Protein AF-A0A2E7UNG9-F1 (afdb_monomer_lite)

Sequence (334 aa):
MTRLAAAWSLPKSIERAWPEELRPEDPFSGDEGLADPATYAQYLQWVRPARLSEAVFRAQDAAFLEAYFDVLAGRRPWGATDGPAKALVIDHPLRHDRRPARPAMAPVSDDIICDLTEDWVPSIGLLAPPRVLGPWAILALPPRLRMWCAAVMSFSPVFPPSIRPMSRPGRTKPKVDGFIKSALIAVLRAPMMVWVPTADGGLEPVLPMAERSRPPGLVTGVPNAPAVLGRAVQHPDGWWLACALPLPIVPEPAILQRRLELEYQRLRRHDRRMTWEDILRDRSELLCRTACEWLWVHTPDAVMPLWASWDADWSVSQRRVRPRRKGPARTPAS

Radius of gyration: 21.47 Å; chains: 1; bounding box: 84×39×52 Å

Foldseek 3Di:
DPDPPVVPDAPPCQVPQDPPDQALAPLCQQVSQAPDDFAVVLLVVPDPPDPDDRVRLVVLSVQLVVQLVCCSVVNDPLCSNVVSLVSSVLQDDFFADPDAQQAAADADALQVLLVLLCVVVPPQLVSQCSLQQRPCSVDDAFPVVSSLSSSLQQQALRGPVRNHSLVCQQVDPPHDDPRNNSNSVSQLQFFKFKWAQDPQQATDGLEDHDPSSGFPGHEPPADPERIWTFGWGHYPVGIYTYSIDHDNHRFDSVQLVSQLSSVSSSCVSNPSVDHSRNCRSHSVSSSSHSRSVSCCVVPVPPRRVRSVVVSVVVVVVVVPPPPDPPDPPPDPDD

pLDDT: mean 82.47, std 18.59, range [26.23, 98.56]

Secondary structure (DSSP, 8-state):
--SSSTT-SPPTTGGGSS-S---TT-TTTTGGGS-PSPPHHHHHHHSSS--S-HHHHHHHHHHHHHHHHHHHTTSS-GGGGHHHHHHHT--PPPPPP-SPPPPPSS---HHHHHHHHHTTSTTHHHHHHHHHHGGGGGS---HHHHHHHHHHHTTS--BTTTB-GGG-TTSSSSPPPHHHHHHHHHHHHSPEEEEEE-TTS-EEESS---GGGS-SS-EET--SSSEEEEEEEEETTEEEEEEEEEESSPPPHHHHHHHHHHHHHHHHTT-TT--HHHHHHHSHHHHHHHHHHHHHHH-HHHHHHHHHHHHHHHHHHHT-------PPP-PPP-

Structure (mmCIF, N/CA/C/O backbone):
data_AF-A0A2E7UNG9-F1
#
_entry.id   AF-A0A2E7UNG9-F1
#
loop_
_atom_site.group_PDB
_atom_site.id
_atom_site.type_symbol
_atom_site.label_atom_id
_atom_site.label_alt_id
_atom_site.label_comp_id
_atom_site.label_asym_id
_atom_site.label_entity_id
_atom_site.label_seq_id
_atom_site.pdbx_PDB_ins_code
_atom_site.Cartn_x
_atom_site.Cartn_y
_atom_site.Cartn_z
_atom_site.occupancy
_atom_site.B_iso_or_equiv
_atom_site.auth_seq_id
_atom_site.auth_comp_id
_atom_site.auth_asym_id
_atom_site.auth_atom_id
_atom_site.pdbx_PDB_model_num
ATOM 1 N N . MET A 1 1 ? 15.331 18.581 25.767 1.00 34.34 1 MET A N 1
ATOM 2 C CA . MET A 1 1 ? 15.376 17.702 24.572 1.00 34.34 1 MET A CA 1
ATOM 3 C C . MET A 1 1 ? 15.814 16.280 24.971 1.00 34.34 1 MET A C 1
ATOM 5 O O . MET A 1 1 ? 16.796 15.767 24.463 1.00 34.34 1 MET A O 1
ATOM 9 N N . THR A 1 2 ? 15.108 15.630 25.909 1.00 29.25 2 THR A N 1
ATOM 10 C CA . THR A 1 2 ? 15.670 14.465 26.643 1.00 29.25 2 THR A CA 1
ATOM 11 C C . THR A 1 2 ? 14.635 13.444 27.154 1.00 29.25 2 THR A C 1
ATOM 13 O O . THR A 1 2 ? 14.944 12.664 28.043 1.00 29.25 2 THR A O 1
ATOM 16 N N . ARG A 1 3 ? 13.411 13.378 26.601 1.00 27.20 3 ARG A N 1
ATOM 17 C CA . ARG A 1 3 ? 12.401 12.375 27.036 1.00 27.20 3 ARG A CA 1
ATOM 18 C C . ARG A 1 3 ? 11.922 11.375 25.975 1.00 27.20 3 ARG A C 1
ATOM 20 O O . ARG A 1 3 ? 11.242 10.426 26.329 1.00 27.20 3 ARG A O 1
ATOM 27 N N . LEU A 1 4 ? 12.323 11.522 24.710 1.00 28.67 4 LEU A N 1
ATOM 28 C CA . LEU A 1 4 ? 11.963 10.581 23.633 1.00 28.67 4 LEU A CA 1
ATOM 29 C C . LEU A 1 4 ? 13.071 9.576 23.280 1.00 28.67 4 LEU A C 1
ATOM 31 O O . LEU A 1 4 ? 12.796 8.603 22.601 1.00 28.67 4 LEU A O 1
ATOM 35 N N . ALA A 1 5 ? 14.308 9.776 23.742 1.00 26.39 5 ALA A N 1
ATOM 36 C CA . ALA A 1 5 ? 15.425 8.879 23.425 1.00 26.39 5 ALA A CA 1
ATOM 37 C C . ALA A 1 5 ? 15.538 7.668 24.377 1.00 26.39 5 ALA A C 1
ATOM 39 O O . ALA A 1 5 ? 16.106 6.652 23.998 1.00 26.39 5 ALA A O 1
ATOM 40 N N . ALA A 1 6 ? 14.987 7.759 25.595 1.00 26.23 6 ALA A N 1
ATOM 41 C CA . ALA A 1 6 ? 15.139 6.735 26.635 1.00 26.23 6 ALA A CA 1
ATOM 42 C C . ALA A 1 6 ? 14.094 5.600 26.572 1.00 26.23 6 ALA A C 1
ATOM 44 O O . ALA A 1 6 ? 14.296 4.559 27.181 1.00 26.23 6 ALA A O 1
ATOM 45 N N . ALA A 1 7 ? 13.005 5.766 25.814 1.00 30.55 7 ALA A N 1
ATOM 46 C CA . ALA A 1 7 ? 11.968 4.738 25.646 1.00 30.55 7 ALA A CA 1
ATOM 47 C C . ALA A 1 7 ? 12.207 3.820 24.424 1.00 30.55 7 ALA A C 1
ATOM 49 O O . ALA A 1 7 ? 11.301 3.112 24.002 1.00 30.55 7 ALA A O 1
ATOM 50 N N . TRP A 1 8 ? 13.369 3.935 23.767 1.00 38.84 8 TRP A N 1
ATOM 51 C CA . TRP A 1 8 ? 13.621 3.408 22.415 1.00 38.84 8 TRP A CA 1
ATOM 52 C C . TRP A 1 8 ? 14.741 2.356 22.382 1.00 38.84 8 TRP A C 1
ATOM 54 O O . TRP A 1 8 ? 15.305 2.081 21.320 1.00 38.84 8 TRP A O 1
ATOM 64 N N . SER A 1 9 ? 15.072 1.749 23.527 1.00 32.59 9 SER A N 1
ATOM 65 C CA . SER A 1 9 ? 15.673 0.418 23.497 1.00 32.59 9 SER A CA 1
ATOM 66 C C . SER A 1 9 ? 14.640 -0.531 22.888 1.00 32.59 9 SER A C 1
ATOM 68 O O . SER A 1 9 ? 13.491 -0.573 23.326 1.00 32.59 9 SER A O 1
ATOM 70 N N . LEU A 1 10 ? 15.030 -1.243 21.829 1.00 33.84 10 LEU A N 1
ATOM 71 C CA . LEU A 1 10 ? 14.219 -2.308 21.238 1.00 33.84 10 LEU A CA 1
ATOM 72 C C . LEU A 1 10 ? 13.783 -3.247 22.384 1.00 33.84 10 LEU A C 1
ATOM 74 O O . LEU A 1 10 ? 14.660 -3.712 23.121 1.00 33.84 10 LEU A O 1
ATOM 78 N N . PRO A 1 11 ? 12.476 -3.481 22.618 1.00 32.88 11 PRO A N 1
ATOM 79 C CA . PRO A 1 11 ? 12.041 -4.407 23.656 1.00 32.88 11 PRO A CA 1
ATOM 80 C C . PRO A 1 11 ? 12.702 -5.770 23.441 1.00 32.88 11 PRO A C 1
ATOM 82 O O . PRO A 1 11 ? 12.789 -6.234 22.307 1.00 32.88 11 PRO A O 1
ATOM 85 N N . LYS A 1 12 ? 13.125 -6.448 24.515 1.00 36.00 12 LYS A N 1
ATOM 86 C CA . LYS A 1 12 ? 13.721 -7.800 24.438 1.00 36.00 12 LYS A CA 1
ATOM 87 C C . LYS A 1 12 ? 12.809 -8.840 23.761 1.00 36.00 12 LYS A C 1
ATOM 89 O O . LYS A 1 12 ? 13.267 -9.921 23.433 1.00 36.00 12 LYS A O 1
ATOM 94 N N . SER A 1 13 ? 11.533 -8.518 23.556 1.00 33.81 13 SER A N 1
ATOM 95 C CA . SER A 1 13 ? 10.533 -9.345 22.881 1.00 33.81 13 SER A CA 1
ATOM 96 C C . SER A 1 13 ? 10.305 -8.984 21.405 1.00 33.81 13 SER A C 1
ATOM 98 O O . SER A 1 13 ? 9.313 -9.438 20.843 1.00 33.81 13 SER A O 1
ATOM 100 N N . ILE A 1 14 ? 11.155 -8.162 20.770 1.00 35.78 14 ILE A N 1
ATOM 101 C CA . ILE A 1 14 ? 10.968 -7.747 19.363 1.00 35.78 14 ILE A CA 1
ATOM 102 C C . ILE A 1 14 ? 11.013 -8.915 18.370 1.00 35.78 14 ILE A C 1
ATOM 104 O O . ILE A 1 14 ? 10.351 -8.844 17.340 1.00 35.78 14 ILE A O 1
ATOM 108 N N . GLU A 1 15 ? 11.692 -10.008 18.723 1.00 31.75 15 GLU A N 1
ATOM 109 C CA . GLU A 1 15 ? 11.671 -11.271 17.968 1.00 31.75 15 GLU A CA 1
ATOM 110 C C . GLU A 1 15 ? 10.254 -11.864 17.841 1.00 31.75 15 GLU A C 1
ATOM 112 O O . GLU A 1 15 ? 10.020 -12.677 16.962 1.00 31.75 15 GLU A O 1
ATOM 117 N N . ARG A 1 16 ? 9.289 -11.424 18.666 1.00 32.69 16 ARG A N 1
ATOM 118 C CA . ARG A 1 16 ? 7.907 -11.939 18.691 1.00 32.69 16 ARG A CA 1
ATOM 119 C C . ARG A 1 16 ? 6.873 -11.046 18.001 1.00 32.69 16 ARG A C 1
ATOM 121 O O . ARG A 1 16 ? 5.693 -11.374 18.024 1.00 32.69 16 ARG A O 1
ATOM 128 N N . ALA A 1 17 ? 7.267 -9.884 17.474 1.00 35.06 17 ALA A N 1
ATOM 129 C CA . ALA A 1 17 ? 6.328 -8.953 16.834 1.00 35.06 17 ALA A CA 1
ATOM 130 C C . ALA A 1 17 ? 6.153 -9.208 15.330 1.00 35.06 17 ALA A C 1
ATOM 132 O O . ALA A 1 17 ? 5.236 -8.667 14.717 1.00 35.06 17 ALA A O 1
ATOM 133 N N . TRP A 1 18 ? 7.041 -10.009 14.745 1.00 39.25 18 TRP A N 1
ATOM 134 C CA . TRP A 1 18 ? 6.940 -10.454 13.368 1.00 39.25 18 TRP A CA 1
ATOM 135 C C . TRP A 1 18 ? 6.347 -11.866 13.354 1.00 39.25 18 TRP A C 1
ATOM 137 O O . TRP A 1 18 ? 6.819 -12.697 14.132 1.00 39.25 18 TRP A O 1
ATOM 147 N N . PRO A 1 19 ? 5.329 -12.163 12.529 1.00 43.19 19 PRO A N 1
ATOM 148 C CA . PRO A 1 19 ? 4.867 -13.536 12.387 1.00 43.19 19 PRO A CA 1
ATOM 149 C C . PRO A 1 19 ? 6.031 -14.417 11.909 1.00 43.19 19 PRO A C 1
ATOM 151 O O . PRO A 1 19 ? 6.663 -14.123 10.894 1.00 43.19 19 PRO A O 1
ATOM 154 N N . GLU A 1 20 ? 6.328 -15.479 12.665 1.00 44.78 20 GLU A N 1
ATOM 155 C CA . GLU A 1 20 ? 7.383 -16.452 12.333 1.00 44.78 20 GLU A CA 1
ATOM 156 C C . GLU A 1 20 ? 7.068 -17.198 11.022 1.00 44.78 20 GLU A C 1
ATOM 158 O O . GLU A 1 20 ? 7.976 -17.625 10.311 1.00 44.78 20 GLU A O 1
ATOM 163 N N . GLU A 1 21 ? 5.782 -17.286 10.663 1.00 49.16 21 GLU A N 1
ATOM 164 C CA . GLU A 1 21 ? 5.270 -17.876 9.428 1.00 49.16 21 GLU A CA 1
ATOM 165 C C . GLU A 1 21 ? 4.225 -16.933 8.804 1.00 49.16 21 GLU A C 1
ATOM 167 O O . GLU A 1 21 ? 3.230 -16.590 9.442 1.00 49.16 21 GLU A O 1
ATOM 172 N N . LEU A 1 22 ? 4.437 -16.515 7.552 1.00 55.69 22 LEU A N 1
ATOM 173 C CA . LEU A 1 22 ? 3.428 -15.830 6.737 1.00 55.69 22 LEU A CA 1
ATOM 174 C C . LEU A 1 22 ? 3.000 -16.761 5.614 1.00 55.69 22 LEU A C 1
ATOM 176 O O . LEU A 1 22 ? 3.807 -17.104 4.746 1.00 55.69 22 LEU A O 1
ATOM 180 N N . ARG A 1 23 ? 1.724 -17.148 5.610 1.00 57.94 23 ARG A N 1
ATOM 181 C CA . ARG A 1 23 ? 1.181 -17.965 4.526 1.00 57.94 23 ARG A CA 1
ATOM 182 C C . ARG A 1 23 ? 0.776 -17.058 3.362 1.00 57.94 23 ARG A C 1
ATOM 184 O O . ARG A 1 23 ? 0.095 -16.059 3.591 1.00 57.94 23 ARG A O 1
ATOM 191 N N . PRO A 1 24 ? 1.138 -17.399 2.114 1.00 60.94 24 PRO A N 1
ATOM 192 C CA . PRO A 1 24 ? 0.695 -16.677 0.917 1.00 60.94 24 PRO A CA 1
ATOM 193 C C . PRO A 1 24 ? -0.826 -16.485 0.828 1.00 60.94 24 PRO A C 1
ATOM 195 O O . PRO A 1 24 ? -1.288 -15.508 0.252 1.00 60.94 24 PRO A O 1
ATOM 198 N N . GLU A 1 25 ? -1.588 -17.391 1.439 1.00 63.88 25 GLU A N 1
ATOM 199 C CA . GLU A 1 25 ? -3.054 -17.397 1.464 1.00 63.88 25 GLU A CA 1
ATOM 200 C C . GLU A 1 25 ? -3.655 -16.728 2.710 1.00 63.88 25 GLU A C 1
ATOM 202 O O . GLU A 1 25 ? -4.873 -16.634 2.813 1.00 63.88 25 GLU A O 1
ATOM 207 N N . ASP A 1 26 ? -2.838 -16.287 3.675 1.00 71.25 26 ASP A N 1
ATOM 208 C CA . ASP A 1 26 ? -3.343 -15.689 4.913 1.00 71.25 26 ASP A CA 1
ATOM 209 C C . ASP A 1 26 ? -4.047 -14.350 4.623 1.00 71.25 26 ASP A C 1
ATOM 211 O O . ASP A 1 26 ? -3.369 -13.383 4.252 1.00 71.25 26 ASP A O 1
ATOM 215 N N . PRO A 1 27 ? -5.377 -14.248 4.817 1.00 62.22 27 PRO A N 1
ATOM 216 C CA . PRO A 1 27 ? -6.130 -13.034 4.509 1.00 62.22 27 PRO A CA 1
ATOM 217 C C . PRO A 1 27 ? -5.803 -11.868 5.452 1.00 62.22 27 PRO A C 1
ATOM 219 O O . PRO A 1 27 ? -6.164 -10.726 5.166 1.00 62.22 27 PRO A O 1
ATOM 222 N N . PHE A 1 28 ? -5.137 -12.136 6.579 1.00 69.69 28 PHE A N 1
ATOM 223 C CA . PHE A 1 28 ? -4.769 -11.133 7.579 1.00 69.69 28 PHE A CA 1
ATOM 224 C C . PHE A 1 28 ? -3.353 -10.598 7.388 1.00 69.69 28 PHE A C 1
ATOM 226 O O . PHE A 1 28 ? -2.951 -9.655 8.077 1.00 69.69 28 PHE A O 1
ATOM 233 N N . SER A 1 29 ? -2.602 -11.184 6.454 1.00 66.12 29 SER A N 1
ATOM 234 C CA . SER A 1 29 ? -1.208 -10.837 6.254 1.00 66.12 29 SER A CA 1
ATOM 235 C C . SER A 1 29 ? -1.068 -9.367 5.865 1.00 66.12 29 SER A C 1
ATOM 237 O O . SER A 1 29 ? -1.587 -8.907 4.845 1.00 66.12 29 SER A O 1
ATOM 239 N N . GLY A 1 30 ? -0.365 -8.609 6.706 1.00 65.62 30 GLY A N 1
ATOM 240 C CA . GLY A 1 30 ? -0.292 -7.157 6.593 1.00 65.62 30 GLY A CA 1
ATOM 241 C C . GLY A 1 30 ? -0.844 -6.414 7.805 1.00 65.62 30 GLY A C 1
ATOM 242 O O . GLY A 1 30 ? -0.344 -5.335 8.129 1.00 65.62 30 GLY A O 1
ATOM 243 N N . ASP A 1 31 ? -1.847 -6.965 8.485 1.00 70.12 31 ASP A N 1
ATOM 244 C CA . ASP A 1 31 ? -2.652 -6.229 9.465 1.00 70.12 31 ASP A CA 1
ATOM 245 C C . ASP A 1 31 ? -2.150 -6.332 10.913 1.00 70.12 31 ASP A C 1
ATOM 247 O O . ASP A 1 31 ? -2.691 -5.671 11.805 1.00 70.12 31 ASP A O 1
ATOM 251 N N . GLU A 1 32 ? -1.050 -7.053 11.133 1.00 62.94 32 GLU A N 1
ATOM 252 C CA . GLU A 1 32 ? -0.489 -7.405 12.446 1.00 62.94 32 GLU A CA 1
ATOM 253 C C . GLU A 1 32 ? 0.262 -6.244 13.131 1.00 62.94 32 GLU A C 1
ATOM 255 O O . GLU A 1 32 ? 0.605 -6.316 14.308 1.00 62.94 32 GLU A O 1
ATOM 260 N N . GLY A 1 33 ? 0.543 -5.159 12.398 1.00 56.94 33 GLY A N 1
ATOM 261 C CA . GLY A 1 33 ? 1.498 -4.113 12.797 1.00 56.94 33 GLY A CA 1
ATOM 262 C C . GLY A 1 33 ? 0.989 -3.019 13.747 1.00 56.94 33 GLY A C 1
ATOM 263 O O . GLY A 1 33 ? 1.726 -2.061 14.007 1.00 56.94 33 GLY A O 1
ATOM 264 N N . LEU A 1 34 ? -0.251 -3.100 14.242 1.00 60.84 34 LEU A N 1
ATOM 265 C CA . LEU A 1 34 ? -0.845 -2.070 15.105 1.00 60.84 34 LEU A CA 1
ATOM 266 C C . LEU A 1 34 ? -1.298 -2.633 16.443 1.00 60.84 34 LEU A C 1
ATOM 268 O O . LEU A 1 34 ? -1.859 -3.722 16.520 1.00 60.84 34 LEU A O 1
ATOM 272 N N . ALA A 1 35 ? -1.101 -1.836 17.493 1.00 57.50 35 ALA A N 1
ATOM 273 C CA . ALA A 1 35 ? -1.675 -2.099 18.802 1.00 57.50 35 ALA A CA 1
ATOM 274 C C . ALA A 1 35 ? -3.197 -1.900 18.740 1.00 57.50 35 ALA A C 1
ATOM 276 O O . ALA A 1 35 ? -3.697 -0.802 18.969 1.00 57.50 35 ALA A O 1
ATOM 277 N N . ASP A 1 36 ? -3.922 -2.957 18.392 1.00 67.38 36 ASP A N 1
ATOM 278 C CA . ASP A 1 36 ? -5.364 -3.057 18.591 1.00 67.38 36 ASP A CA 1
ATOM 279 C C . ASP A 1 36 ? -5.664 -3.662 19.980 1.00 67.38 36 ASP A C 1
ATOM 281 O O . ASP A 1 36 ? -4.888 -4.492 20.465 1.00 67.38 36 ASP A O 1
ATOM 285 N N . PRO A 1 37 ? -6.780 -3.284 20.637 1.00 76.06 37 PRO A N 1
ATOM 286 C CA . PRO A 1 37 ? -7.803 -2.320 20.208 1.00 76.06 37 PRO A CA 1
ATOM 287 C C . PRO A 1 37 ? -7.443 -0.844 20.481 1.00 76.06 37 PRO A C 1
ATOM 289 O O . PRO A 1 37 ? -6.569 -0.533 21.290 1.00 76.06 37 PRO A O 1
ATOM 292 N N . ALA A 1 38 ? -8.164 0.082 19.838 1.00 81.81 38 ALA A N 1
ATOM 293 C CA . ALA A 1 38 ? -8.071 1.514 20.129 1.00 81.81 38 ALA A CA 1
ATOM 294 C C . ALA A 1 38 ? -8.636 1.853 21.522 1.00 81.81 38 ALA A C 1
ATOM 296 O O . ALA A 1 38 ? -9.531 1.191 22.048 1.00 81.81 38 ALA A O 1
ATOM 297 N N . THR A 1 39 ? -8.131 2.921 22.139 1.00 88.81 39 THR A N 1
ATOM 298 C CA . THR A 1 39 ? -8.511 3.308 23.507 1.00 88.81 39 THR A CA 1
ATOM 299 C C . THR A 1 39 ? -9.608 4.371 23.528 1.00 88.81 39 THR A C 1
ATOM 301 O O . THR A 1 39 ? -9.649 5.281 22.696 1.00 88.81 39 THR A O 1
ATOM 304 N N . TYR A 1 40 ? -10.457 4.343 24.559 1.00 93.75 40 TYR A N 1
ATOM 305 C CA . TYR A 1 40 ? -11.470 5.386 24.760 1.00 93.75 40 TYR A CA 1
ATOM 306 C C . TYR A 1 40 ? -10.843 6.778 24.963 1.00 93.75 40 TYR A C 1
ATOM 308 O O . TYR A 1 40 ? -11.384 7.789 24.517 1.00 93.75 40 TYR A O 1
ATOM 316 N N . ALA A 1 41 ? -9.644 6.842 25.551 1.00 91.25 41 ALA A N 1
ATOM 317 C CA . ALA A 1 41 ? -8.880 8.081 25.668 1.00 91.25 41 ALA A CA 1
ATOM 318 C C . ALA A 1 41 ? -8.542 8.693 24.295 1.00 91.25 41 ALA A C 1
ATOM 320 O O . ALA A 1 41 ? -8.684 9.904 24.127 1.00 91.25 41 ALA A O 1
ATOM 321 N N . GLN A 1 42 ? -8.147 7.883 23.303 1.00 89.56 42 GLN A N 1
ATOM 322 C CA . GLN A 1 42 ? -7.943 8.352 21.925 1.00 89.56 42 GLN A CA 1
ATOM 323 C C . GLN A 1 42 ? -9.261 8.827 21.303 1.00 89.56 42 GLN A C 1
ATOM 325 O O . GLN A 1 42 ? -9.297 9.891 20.688 1.00 89.56 42 GLN A O 1
ATOM 330 N N . TYR A 1 43 ? -10.363 8.103 21.509 1.00 92.75 43 TYR A N 1
ATOM 331 C CA . TYR A 1 43 ? -11.687 8.526 21.040 1.00 92.75 43 TYR A CA 1
ATOM 332 C C . TYR A 1 43 ? -12.076 9.923 21.559 1.00 92.75 43 TYR A C 1
ATOM 334 O O . TYR A 1 43 ? -12.452 10.793 20.769 1.00 92.75 43 TYR A O 1
ATOM 342 N N . LEU A 1 44 ? -11.897 10.184 22.859 1.00 94.38 44 LEU A N 1
ATOM 343 C CA . LEU A 1 44 ? -12.201 11.475 23.494 1.00 94.38 44 LEU A CA 1
ATOM 344 C C . LEU A 1 44 ? -11.312 12.638 23.018 1.00 94.38 44 LEU A C 1
ATOM 346 O O . LEU A 1 44 ? -11.667 13.812 23.185 1.00 94.38 44 LEU A O 1
ATOM 350 N N . GLN A 1 45 ? -10.145 12.354 22.433 1.00 92.06 45 GLN A N 1
ATOM 351 C CA . GLN A 1 45 ? -9.326 13.391 21.800 1.00 92.06 45 GLN A CA 1
ATOM 352 C C . GLN A 1 45 ? -9.991 13.937 20.534 1.00 92.06 45 GLN A C 1
ATOM 354 O O . GLN A 1 45 ? -9.832 15.119 20.236 1.00 92.06 45 GLN A O 1
ATOM 359 N N . TRP A 1 46 ? -10.759 13.105 19.828 1.00 88.81 46 TRP A N 1
ATOM 360 C CA . TRP A 1 46 ? -11.305 13.437 18.515 1.00 88.81 46 TRP A CA 1
ATOM 361 C C . TRP A 1 46 ? -12.806 13.719 18.501 1.00 88.81 46 TRP A C 1
ATOM 363 O O . TRP A 1 46 ? -13.262 14.509 17.677 1.00 88.81 46 TRP A O 1
ATOM 373 N N . VAL A 1 47 ? -13.581 13.090 19.385 1.00 91.38 47 VAL A N 1
ATOM 374 C CA . VAL A 1 47 ? -15.041 13.236 19.421 1.00 91.38 47 VAL A CA 1
ATOM 375 C C . VAL A 1 47 ? -15.436 14.070 20.631 1.00 91.38 47 VAL A C 1
ATOM 377 O O . VAL A 1 47 ? -15.459 13.582 21.761 1.00 91.38 47 VAL A O 1
ATOM 380 N N . ARG A 1 48 ? -15.720 15.356 20.387 1.00 88.44 48 ARG A N 1
ATOM 381 C CA . ARG A 1 48 ? -16.119 16.328 21.413 1.00 88.44 48 ARG A CA 1
ATOM 382 C C . ARG A 1 48 ? -17.378 17.095 20.976 1.00 88.44 48 ARG A C 1
ATOM 384 O O . ARG A 1 48 ? -17.340 17.705 19.908 1.00 88.44 48 ARG A O 1
ATOM 391 N N . PRO A 1 49 ? -18.461 17.099 21.780 1.00 90.62 49 PRO A N 1
ATOM 392 C CA . PRO A 1 49 ? -18.647 16.298 22.997 1.00 90.62 49 PRO A CA 1
ATOM 393 C C . PRO A 1 49 ? -18.648 14.786 22.699 1.00 90.62 49 PRO A C 1
ATOM 395 O O . PRO A 1 49 ? -18.909 14.375 21.566 1.00 90.62 49 PRO A O 1
ATOM 398 N N . ALA A 1 50 ? -18.324 13.966 23.706 1.00 92.38 50 ALA A N 1
ATOM 399 C CA . ALA A 1 50 ? -18.344 12.509 23.575 1.00 92.38 50 ALA A CA 1
ATOM 400 C C . ALA A 1 50 ? -19.753 12.034 23.185 1.00 92.38 50 ALA A C 1
ATOM 402 O O . ALA A 1 50 ? -20.737 12.480 23.772 1.00 92.38 50 ALA A O 1
ATOM 403 N N . ARG A 1 51 ? -19.853 11.144 22.190 1.00 94.19 51 ARG A N 1
ATOM 404 C CA . ARG A 1 51 ? -21.143 10.610 21.705 1.00 94.19 51 ARG A CA 1
ATOM 405 C C . ARG A 1 51 ? -21.479 9.238 22.275 1.00 94.19 51 ARG A C 1
ATOM 407 O O . ARG A 1 51 ? -22.643 8.863 22.313 1.00 94.19 51 ARG A O 1
ATOM 414 N N . LEU A 1 52 ? -20.459 8.492 22.680 1.00 96.31 52 LEU A N 1
ATOM 415 C CA . LEU A 1 52 ? -20.583 7.170 23.274 1.00 96.31 52 LEU A CA 1
ATOM 416 C C . LEU A 1 52 ? -20.047 7.220 24.699 1.00 96.31 52 LEU A C 1
ATOM 418 O O . LEU A 1 52 ? -19.068 7.916 24.961 1.00 96.31 52 LEU A O 1
ATOM 422 N N . SER A 1 53 ? -20.659 6.450 25.597 1.00 97.12 53 SER A N 1
ATOM 423 C CA . SER A 1 53 ? -20.015 6.092 26.859 1.00 97.12 53 SER A CA 1
ATOM 424 C C . SER A 1 53 ? -18.848 5.137 26.593 1.00 97.12 53 SER A C 1
ATOM 426 O O . SER A 1 53 ? -18.779 4.505 25.537 1.00 97.12 53 SER A O 1
ATOM 428 N N . GLU A 1 54 ? -17.946 4.981 27.560 1.00 97.12 54 GLU A N 1
ATOM 429 C CA . GLU A 1 54 ? -16.800 4.079 27.411 1.00 97.12 54 GLU A CA 1
ATOM 430 C C . GLU A 1 54 ? -17.220 2.631 27.116 1.00 97.12 54 GLU A C 1
ATOM 432 O O . GLU A 1 54 ? -16.645 1.984 26.243 1.00 97.12 54 GLU A O 1
ATOM 437 N N . ALA A 1 55 ? -18.256 2.135 27.798 1.00 97.38 55 ALA A N 1
ATOM 438 C CA . ALA A 1 55 ? -18.776 0.788 27.579 1.00 97.38 55 ALA A CA 1
ATOM 439 C C . ALA A 1 55 ? -19.322 0.611 26.151 1.00 97.38 55 ALA A C 1
ATOM 441 O O . ALA A 1 55 ? -19.015 -0.381 25.491 1.00 97.38 55 ALA A O 1
ATOM 442 N N . VAL A 1 56 ? -20.075 1.598 25.649 1.00 97.56 56 VAL A N 1
ATOM 443 C CA . VAL A 1 56 ? -20.622 1.566 24.285 1.00 97.56 56 VAL A CA 1
ATOM 444 C C . VAL A 1 56 ? -19.507 1.685 23.249 1.00 97.56 56 VAL A C 1
ATOM 446 O O . VAL A 1 56 ? -19.526 0.955 22.263 1.00 97.56 56 VAL A O 1
ATOM 449 N N . PHE A 1 57 ? -18.506 2.539 23.478 1.00 96.88 57 PHE A N 1
ATOM 450 C CA . PHE A 1 57 ? -17.327 2.624 22.616 1.00 96.88 57 PHE A CA 1
ATOM 451 C C . PHE A 1 57 ? -16.626 1.268 22.497 1.00 96.88 57 PHE A C 1
ATOM 453 O O . PHE A 1 57 ? -16.414 0.803 21.384 1.00 96.88 57 PHE A O 1
ATOM 460 N N . ARG A 1 58 ? -16.325 0.605 23.623 1.00 96.06 58 ARG A N 1
ATOM 461 C CA . ARG A 1 58 ? -15.644 -0.701 23.62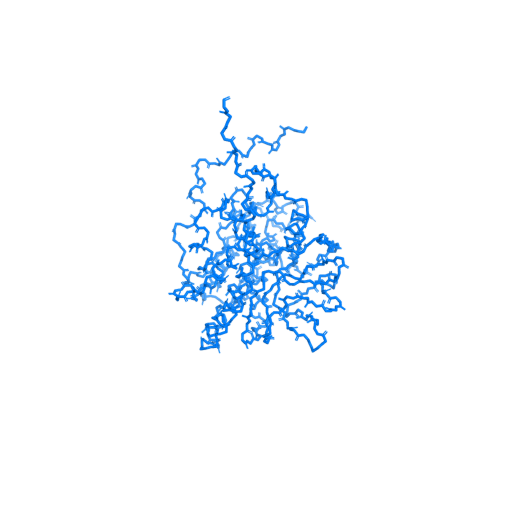0 1.00 96.06 58 ARG A CA 1
ATOM 462 C C . ARG A 1 58 ? -16.448 -1.768 22.875 1.00 96.06 58 ARG A C 1
ATOM 464 O O . ARG A 1 58 ? -15.867 -2.539 22.121 1.00 96.06 58 ARG A O 1
ATOM 471 N N . ALA A 1 59 ? -17.770 -1.791 23.051 1.00 96.69 59 ALA A N 1
ATOM 472 C CA . ALA A 1 59 ? -18.642 -2.725 22.341 1.00 96.69 59 ALA A CA 1
ATOM 473 C C . ALA A 1 59 ? -18.644 -2.480 20.821 1.00 96.69 59 ALA A C 1
ATOM 475 O O . ALA A 1 59 ? -18.537 -3.428 20.048 1.00 96.69 59 ALA A O 1
ATOM 476 N N . GLN A 1 60 ? -18.721 -1.218 20.387 1.00 96.94 60 GLN A N 1
ATOM 477 C CA . GLN A 1 60 ? -18.669 -0.869 18.962 1.00 96.94 60 GLN A CA 1
ATOM 478 C C . GLN A 1 60 ? -17.289 -1.128 18.349 1.00 96.94 60 GLN A C 1
ATOM 480 O O . GLN A 1 60 ? -17.199 -1.574 17.211 1.00 96.94 60 GLN A O 1
ATOM 485 N N . ASP A 1 61 ? -16.216 -0.887 19.102 1.00 95.50 61 ASP A N 1
ATOM 486 C CA . ASP A 1 61 ? -14.843 -1.154 18.667 1.00 95.50 61 ASP A CA 1
ATOM 487 C C . ASP A 1 61 ? -14.589 -2.654 18.463 1.00 95.50 61 ASP A C 1
ATOM 489 O O . ASP A 1 61 ? -14.043 -3.057 17.436 1.00 95.50 61 ASP A O 1
ATOM 493 N N . ALA A 1 62 ? -15.072 -3.489 19.389 1.00 94.50 62 ALA A N 1
ATOM 494 C CA . ALA A 1 62 ? -15.031 -4.942 19.253 1.00 94.50 62 ALA A CA 1
ATOM 495 C C . ALA A 1 62 ? -15.867 -5.429 18.057 1.00 94.50 62 ALA A C 1
ATOM 497 O O . ALA A 1 62 ? -15.375 -6.216 17.252 1.00 94.50 62 ALA A O 1
ATOM 498 N N . ALA A 1 63 ? -17.091 -4.911 17.893 1.00 96.12 63 ALA A N 1
ATOM 499 C CA . ALA A 1 63 ? -17.954 -5.255 16.763 1.00 96.12 63 ALA A CA 1
ATOM 500 C C . ALA A 1 63 ? -17.339 -4.852 15.411 1.00 96.12 63 ALA A C 1
ATOM 502 O O . ALA A 1 63 ? -17.465 -5.587 14.432 1.00 96.12 63 ALA A O 1
ATOM 503 N N . PHE A 1 64 ? -16.649 -3.706 15.351 1.00 95.75 64 PHE A N 1
ATOM 504 C CA . PHE A 1 64 ? -15.902 -3.290 14.166 1.00 95.75 64 PHE A CA 1
ATOM 505 C C . PHE A 1 64 ? -14.774 -4.274 13.846 1.00 95.75 64 PHE A C 1
ATOM 507 O O . PHE A 1 64 ? -14.659 -4.703 12.702 1.00 95.75 64 PHE A O 1
ATOM 514 N N . LEU A 1 65 ? -13.952 -4.639 14.837 1.00 92.69 65 LEU A N 1
ATOM 515 C CA . LEU A 1 65 ? -12.834 -5.567 14.644 1.00 92.69 65 LEU A CA 1
ATOM 516 C C . LEU A 1 65 ? -13.301 -6.958 14.204 1.00 92.69 65 LEU A C 1
ATOM 518 O O . LEU A 1 65 ? -12.729 -7.532 13.281 1.00 92.69 65 LEU A O 1
ATOM 522 N N . GLU A 1 66 ? -14.357 -7.482 14.823 1.00 92.44 66 GLU A N 1
ATOM 523 C CA . GLU A 1 66 ? -14.959 -8.757 14.429 1.00 92.44 66 GLU A CA 1
ATOM 524 C C . GLU A 1 66 ? -15.436 -8.711 12.971 1.00 92.44 66 GLU A C 1
ATOM 526 O O . GLU A 1 66 ? -15.066 -9.567 12.168 1.00 92.44 66 GLU A O 1
ATOM 531 N N . ALA A 1 67 ? -16.193 -7.671 12.601 1.00 92.38 67 ALA A N 1
ATOM 532 C CA . ALA A 1 67 ? -16.663 -7.490 11.232 1.00 92.38 67 ALA A CA 1
ATOM 533 C C . ALA A 1 67 ? -15.506 -7.314 10.234 1.00 92.38 67 ALA A C 1
ATOM 535 O O . ALA A 1 67 ? -15.563 -7.883 9.148 1.00 92.38 67 ALA A O 1
ATOM 536 N N . TYR A 1 68 ? -14.452 -6.577 10.602 1.00 90.69 68 TYR A N 1
ATOM 537 C CA . TYR A 1 68 ? -13.248 -6.378 9.789 1.00 90.69 68 TYR A CA 1
ATOM 538 C C . TYR A 1 68 ? -12.588 -7.719 9.439 1.00 90.69 68 TYR A C 1
ATOM 540 O O . TYR A 1 68 ? -12.378 -8.019 8.264 1.00 90.69 68 TYR A O 1
ATOM 548 N N . PHE A 1 69 ? -12.314 -8.560 10.441 1.00 87.62 69 PHE A N 1
ATOM 549 C CA . PHE A 1 69 ? -11.687 -9.863 10.210 1.00 87.62 69 PHE A CA 1
ATOM 550 C C . PHE A 1 69 ? -12.619 -10.850 9.497 1.00 87.62 69 PHE A C 1
ATOM 552 O O . PHE A 1 69 ? -12.159 -11.641 8.674 1.00 87.62 69 PHE A O 1
ATOM 559 N N . ASP A 1 70 ? -13.927 -10.796 9.760 1.00 83.19 70 ASP A N 1
ATOM 560 C CA . ASP A 1 70 ? -14.914 -11.597 9.033 1.00 83.19 70 ASP A CA 1
ATOM 561 C C . ASP A 1 70 ? -15.002 -11.213 7.549 1.00 83.19 70 ASP A C 1
ATOM 563 O O . ASP A 1 70 ? -15.137 -12.100 6.707 1.00 83.19 70 ASP A O 1
ATOM 567 N N . VAL A 1 71 ? -14.904 -9.922 7.212 1.00 83.31 71 VAL A N 1
ATOM 568 C CA . VAL A 1 71 ? -14.864 -9.444 5.818 1.00 83.31 71 VAL A CA 1
ATOM 569 C C . VAL A 1 71 ? -13.618 -9.969 5.111 1.00 83.31 71 VAL A C 1
ATOM 571 O O . VAL A 1 71 ? -13.737 -10.542 4.031 1.00 83.31 71 VAL A O 1
ATOM 574 N N . LEU A 1 72 ? -12.436 -9.832 5.724 1.00 83.25 72 LEU A N 1
ATOM 575 C CA . LEU A 1 72 ? -11.183 -10.318 5.129 1.00 83.25 72 LEU A CA 1
ATOM 576 C C . LEU A 1 72 ? -11.182 -11.836 4.922 1.00 83.25 72 LEU A C 1
ATOM 578 O O . LEU A 1 72 ? -10.670 -12.323 3.921 1.00 83.25 72 LEU A O 1
ATOM 582 N N . ALA A 1 73 ? -11.804 -12.584 5.832 1.00 79.12 73 ALA A N 1
ATOM 583 C CA . ALA A 1 73 ? -11.955 -14.028 5.704 1.00 79.12 73 ALA A CA 1
ATOM 584 C C . ALA A 1 73 ? -13.102 -14.460 4.767 1.00 79.12 73 ALA A C 1
ATOM 586 O O . ALA A 1 73 ? -13.406 -15.650 4.692 1.00 79.12 73 ALA A O 1
ATOM 587 N N . GLY A 1 74 ? -13.793 -13.521 4.110 1.00 77.75 74 GLY A N 1
ATOM 588 C CA . GLY A 1 74 ? -14.916 -13.809 3.214 1.00 77.75 74 GLY A CA 1
ATOM 589 C C . GLY A 1 74 ? -16.186 -14.316 3.912 1.00 77.75 74 GLY A C 1
ATOM 590 O O . GLY A 1 74 ? -17.086 -14.824 3.248 1.00 77.75 74 GLY A O 1
ATOM 591 N N . ARG A 1 75 ? -16.288 -14.189 5.242 1.00 84.62 75 ARG A N 1
ATOM 592 C CA . ARG A 1 75 ? -17.455 -14.619 6.038 1.00 84.62 75 ARG A CA 1
ATOM 593 C C . ARG A 1 75 ? -18.582 -13.587 6.065 1.00 84.62 75 ARG A C 1
ATOM 595 O O . ARG A 1 75 ? -19.723 -13.938 6.360 1.00 84.62 75 ARG A O 1
ATOM 602 N N . ARG A 1 76 ? -18.279 -12.318 5.779 1.00 86.62 76 ARG A N 1
ATOM 603 C CA . ARG A 1 76 ? -19.247 -11.210 5.730 1.00 86.62 76 ARG A CA 1
ATOM 604 C C . ARG A 1 76 ? -19.038 -10.337 4.486 1.00 86.62 76 ARG A C 1
ATOM 606 O O . ARG A 1 76 ? -17.926 -10.277 3.967 1.00 86.62 76 ARG A O 1
ATOM 613 N N . PRO A 1 77 ? -20.085 -9.639 4.004 1.00 88.12 77 PRO A N 1
ATOM 614 C CA . PRO A 1 77 ? -19.950 -8.691 2.900 1.00 88.12 77 PRO A CA 1
ATOM 615 C C . PRO A 1 77 ? -19.152 -7.448 3.317 1.00 88.12 77 PRO A C 1
ATOM 617 O O . PRO A 1 77 ? -19.173 -7.063 4.483 1.00 88.12 77 PRO A O 1
ATOM 620 N N . TRP A 1 78 ? -18.544 -6.759 2.344 1.00 82.44 78 TRP A N 1
ATOM 621 C CA . TRP A 1 78 ? -17.712 -5.560 2.554 1.00 82.44 78 TRP A CA 1
ATOM 622 C C . TRP A 1 78 ? -18.346 -4.467 3.434 1.00 82.44 78 TRP A C 1
ATOM 624 O O . TRP A 1 78 ? -17.638 -3.847 4.216 1.00 82.44 78 TRP A O 1
ATOM 634 N N . GLY A 1 79 ? -19.665 -4.256 3.354 1.00 89.44 79 GLY A N 1
ATOM 635 C CA . GLY A 1 79 ? -20.377 -3.238 4.148 1.00 89.44 79 GLY A CA 1
ATOM 636 C C . GLY A 1 79 ? -20.651 -3.622 5.610 1.00 89.44 79 GLY A C 1
ATOM 637 O O . GLY A 1 79 ? -21.302 -2.874 6.336 1.00 89.44 79 GLY A O 1
ATOM 638 N N . ALA A 1 80 ? -20.195 -4.788 6.079 1.00 92.94 80 ALA A N 1
ATOM 639 C CA . ALA A 1 80 ? -20.453 -5.237 7.449 1.00 92.94 80 ALA A CA 1
ATOM 640 C C . ALA A 1 80 ? -19.806 -4.343 8.524 1.00 92.94 80 ALA A C 1
ATOM 642 O O . ALA A 1 80 ? -20.251 -4.355 9.673 1.00 92.94 80 ALA A O 1
ATOM 643 N N . THR A 1 81 ? -18.786 -3.555 8.170 1.00 94.69 81 THR A N 1
ATOM 644 C CA . THR A 1 81 ? -18.144 -2.599 9.082 1.00 94.69 81 THR A CA 1
ATOM 645 C C . THR A 1 81 ? -18.862 -1.252 9.169 1.00 94.69 81 THR A C 1
ATOM 647 O O . THR A 1 81 ? -18.592 -0.509 10.112 1.00 94.69 81 THR A O 1
ATOM 650 N N . ASP A 1 82 ? -19.797 -0.932 8.266 1.00 95.50 82 ASP A N 1
ATOM 651 C CA . ASP A 1 82 ? -20.372 0.418 8.128 1.00 95.50 82 ASP A CA 1
ATOM 652 C C . ASP A 1 82 ? -21.110 0.890 9.387 1.00 95.50 82 ASP A C 1
ATOM 654 O O . ASP A 1 82 ? -20.943 2.027 9.834 1.00 95.50 82 ASP A O 1
ATOM 658 N N . GLY A 1 83 ? -21.911 0.010 9.997 1.00 96.75 83 GLY A N 1
ATOM 659 C CA . GLY A 1 83 ? -22.647 0.310 11.228 1.00 96.75 83 GLY A CA 1
ATOM 660 C C . GLY A 1 83 ? -21.711 0.674 12.389 1.00 96.75 83 GLY A C 1
ATOM 661 O O . GLY A 1 83 ? -21.791 1.799 12.899 1.00 96.75 83 GLY A O 1
ATOM 662 N N . PRO A 1 84 ? -20.792 -0.231 12.782 1.00 96.62 84 PRO A N 1
ATOM 663 C CA . PRO A 1 84 ? -19.778 0.059 13.793 1.00 96.62 84 PRO A CA 1
ATOM 664 C C . PRO A 1 84 ? -18.893 1.264 13.443 1.00 96.62 84 PRO A C 1
ATOM 666 O O . PRO A 1 84 ? -18.637 2.108 14.303 1.00 96.62 84 PRO A O 1
ATOM 669 N N . ALA A 1 85 ? -18.474 1.413 12.181 1.00 96.38 85 ALA A N 1
ATOM 670 C CA . ALA A 1 85 ? -17.653 2.535 11.729 1.00 96.38 85 ALA A CA 1
ATOM 671 C C . ALA A 1 85 ? -18.364 3.883 11.917 1.00 96.38 85 ALA A C 1
ATOM 673 O O . ALA A 1 85 ? -17.775 4.835 12.438 1.00 96.38 85 ALA A O 1
ATOM 674 N N . LYS A 1 86 ? -19.652 3.961 11.572 1.00 96.56 86 LYS A N 1
ATOM 675 C CA . LYS A 1 86 ? -20.480 5.153 11.782 1.00 96.56 86 LYS A CA 1
ATOM 676 C C . LYS A 1 86 ? -20.689 5.459 13.262 1.00 96.56 86 LYS A C 1
ATOM 678 O O . LYS A 1 86 ? -20.609 6.620 13.668 1.00 96.56 86 LYS A O 1
ATOM 683 N N . ALA A 1 87 ? -20.916 4.437 14.088 1.00 95.56 87 ALA A N 1
ATOM 684 C CA . ALA A 1 87 ? -21.059 4.608 15.534 1.00 95.56 87 ALA A CA 1
ATOM 685 C C . ALA A 1 87 ? -19.767 5.153 16.167 1.00 95.56 87 ALA A C 1
ATOM 687 O O . ALA A 1 87 ? -19.799 6.094 16.965 1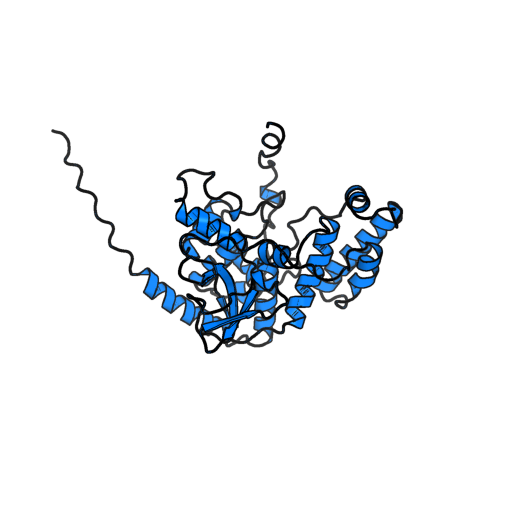.00 95.56 87 ALA A O 1
ATOM 688 N N . LEU A 1 88 ? -18.621 4.613 15.747 1.00 95.50 88 LEU A N 1
ATOM 689 C CA . LEU A 1 88 ? -17.292 5.080 16.135 1.00 95.50 88 LEU A CA 1
ATOM 690 C C . LEU A 1 88 ? -16.924 6.417 15.478 1.00 95.50 88 LEU A C 1
ATOM 692 O O . LEU A 1 88 ? -15.971 7.057 15.917 1.00 95.50 88 LEU A O 1
ATOM 696 N N . VAL A 1 89 ? -17.686 6.894 14.489 1.00 94.44 89 VAL A N 1
ATOM 697 C CA . VAL A 1 89 ? -17.448 8.137 13.742 1.00 94.44 89 VAL A CA 1
ATOM 698 C C . VAL A 1 89 ? -16.109 8.083 12.976 1.00 94.44 89 VAL A C 1
ATOM 700 O O . VAL A 1 89 ? -15.320 9.021 13.007 1.00 94.44 89 VAL A O 1
ATOM 703 N N . ILE A 1 90 ? -15.784 6.952 12.354 1.00 94.12 90 ILE A N 1
ATOM 704 C CA . ILE A 1 90 ? -14.551 6.742 11.561 1.00 94.12 90 ILE A CA 1
ATOM 705 C C . ILE A 1 90 ? -14.836 6.607 10.054 1.00 94.12 90 ILE A C 1
ATOM 707 O O . ILE A 1 90 ? -13.911 6.441 9.262 1.00 94.12 90 ILE A O 1
ATOM 711 N N . ASP A 1 91 ? -16.099 6.768 9.661 1.00 93.00 91 ASP A N 1
ATOM 712 C CA . ASP A 1 91 ? -16.671 6.628 8.316 1.00 93.00 91 ASP A CA 1
ATOM 713 C C . ASP A 1 91 ? -16.625 7.913 7.465 1.00 93.00 91 ASP A C 1
ATOM 715 O O . ASP A 1 91 ? -17.236 7.991 6.403 1.00 93.00 91 ASP A O 1
ATOM 719 N N . HIS A 1 92 ? -15.930 8.964 7.912 1.00 85.69 92 HIS A N 1
ATOM 720 C CA . HIS A 1 92 ? -15.922 10.230 7.171 1.00 85.69 92 HIS A CA 1
ATOM 721 C C . HIS A 1 92 ? -15.288 10.100 5.770 1.00 85.69 92 HIS A C 1
ATOM 723 O O . HIS A 1 92 ? -14.363 9.295 5.623 1.00 85.69 92 HIS A O 1
ATOM 729 N N . PRO A 1 93 ? -15.651 10.980 4.812 1.00 89.25 93 PRO A N 1
ATOM 730 C CA . PRO A 1 93 ? -15.090 10.988 3.460 1.00 89.25 93 PRO A CA 1
ATOM 731 C C . PRO A 1 93 ? -13.560 11.007 3.409 1.00 89.25 93 PRO A C 1
ATOM 733 O O . PRO A 1 93 ? -12.899 11.533 4.314 1.00 89.25 93 PRO A O 1
ATOM 736 N N . LEU A 1 94 ? -13.014 10.489 2.305 1.00 90.25 94 LEU A N 1
ATOM 737 C CA . LEU A 1 94 ? -11.578 10.473 2.041 1.00 90.25 94 LEU A CA 1
ATOM 738 C C . LEU A 1 94 ? -10.993 11.885 2.122 1.00 90.25 94 LEU A C 1
ATOM 740 O O . LEU A 1 94 ? -11.442 12.823 1.460 1.00 90.25 94 LEU A O 1
ATOM 744 N N . ARG A 1 95 ? -9.958 12.032 2.948 1.00 92.62 95 ARG A N 1
ATOM 745 C CA . ARG A 1 95 ? -9.202 13.274 3.068 1.00 92.62 95 ARG A CA 1
ATOM 746 C C . ARG A 1 95 ? -7.911 13.156 2.278 1.00 92.62 95 ARG A C 1
ATOM 748 O O . ARG A 1 95 ? -7.078 12.317 2.600 1.00 92.62 95 ARG A O 1
ATOM 755 N N . HIS A 1 96 ? -7.708 14.067 1.337 1.00 94.56 96 HIS A N 1
ATOM 756 C CA . HIS A 1 96 ? -6.465 14.149 0.580 1.00 94.56 96 HIS A CA 1
ATOM 757 C C . HIS A 1 96 ? -5.397 14.993 1.281 1.00 94.56 96 HIS A C 1
ATOM 759 O O . HIS A 1 96 ? -5.688 15.992 1.957 1.00 94.56 96 HIS A O 1
ATOM 765 N N . ASP A 1 97 ? -4.145 14.585 1.108 1.00 90.88 97 ASP A N 1
ATOM 766 C CA . ASP A 1 97 ? -2.977 15.319 1.558 1.00 90.88 97 ASP A CA 1
ATOM 767 C C . ASP A 1 97 ? -2.837 16.653 0.813 1.00 90.88 97 ASP A C 1
ATOM 769 O O . ASP A 1 97 ? -3.088 16.778 -0.384 1.00 90.88 97 ASP A O 1
ATOM 773 N N . ARG A 1 98 ? -2.422 17.680 1.554 1.00 87.62 98 ARG A N 1
ATOM 774 C CA . ARG A 1 98 ? -2.177 19.035 1.039 1.00 87.62 98 ARG A CA 1
ATOM 775 C C . ARG A 1 98 ? -0.692 19.390 1.018 1.00 87.62 98 ARG A C 1
ATOM 777 O O . ARG A 1 98 ? -0.321 20.447 0.504 1.00 87.62 98 ARG A O 1
ATOM 784 N N . ARG A 1 99 ? 0.161 18.546 1.610 1.00 83.94 99 ARG A N 1
ATOM 785 C CA . ARG A 1 99 ? 1.611 18.754 1.669 1.00 83.94 99 ARG A CA 1
ATOM 786 C C . ARG A 1 99 ? 2.199 18.663 0.252 1.00 83.94 99 ARG A C 1
ATOM 788 O O . ARG A 1 99 ? 1.819 17.765 -0.495 1.00 83.94 99 ARG A O 1
ATOM 795 N N . PRO A 1 100 ? 3.109 19.572 -0.140 1.00 76.50 100 PRO A N 1
ATOM 796 C CA . PRO A 1 100 ? 3.756 19.492 -1.445 1.00 76.50 100 PRO A CA 1
ATOM 797 C C . PRO A 1 100 ? 4.662 18.257 -1.531 1.00 76.50 100 PRO A C 1
ATOM 799 O O . PRO A 1 100 ? 5.266 17.849 -0.529 1.00 76.50 100 PRO A O 1
ATOM 802 N N . ALA A 1 101 ? 4.789 17.699 -2.738 1.00 78.75 101 ALA A N 1
ATOM 803 C CA . ALA A 1 101 ? 5.818 16.713 -3.032 1.00 78.75 101 ALA A CA 1
ATOM 804 C C . ALA A 1 101 ? 7.197 17.316 -2.725 1.00 78.75 101 ALA A C 1
ATOM 806 O O . ALA A 1 101 ? 7.457 18.492 -2.985 1.00 78.75 101 ALA A O 1
ATOM 807 N N . ARG A 1 102 ? 8.076 16.524 -2.107 1.00 82.88 102 ARG A N 1
ATOM 808 C CA . ARG A 1 102 ? 9.464 16.933 -1.889 1.00 82.88 102 ARG A CA 1
ATOM 809 C C . ARG A 1 102 ? 10.287 16.385 -3.054 1.00 82.88 102 ARG A C 1
ATOM 811 O O . ARG A 1 102 ? 10.321 15.162 -3.177 1.00 82.88 102 ARG A O 1
ATOM 818 N N . PRO A 1 103 ? 10.954 17.229 -3.857 1.00 88.06 103 PRO A N 1
ATOM 819 C CA . PRO A 1 103 ? 11.771 16.734 -4.952 1.00 88.06 103 PRO A CA 1
ATOM 820 C C . PRO A 1 103 ? 12.980 15.958 -4.418 1.00 88.06 103 PRO A C 1
ATOM 822 O O . PRO A 1 103 ? 13.601 16.345 -3.421 1.00 88.06 103 PRO A O 1
ATOM 825 N N . ALA A 1 104 ? 13.298 14.858 -5.091 1.00 89.12 104 ALA A N 1
ATOM 826 C CA . ALA A 1 104 ? 14.548 14.132 -4.955 1.00 89.12 104 ALA A CA 1
ATOM 827 C C . ALA A 1 104 ? 15.675 14.916 -5.637 1.00 89.12 104 ALA A C 1
ATOM 829 O O . ALA A 1 104 ? 15.445 15.562 -6.651 1.00 89.12 104 ALA A O 1
ATOM 830 N N . MET A 1 105 ? 16.901 14.842 -5.116 1.00 87.81 105 MET A N 1
ATOM 831 C CA . MET A 1 105 ? 18.068 15.456 -5.778 1.00 87.81 105 MET A CA 1
ATOM 832 C C . MET A 1 105 ? 18.772 14.510 -6.763 1.00 87.81 105 MET A C 1
ATOM 834 O O . MET A 1 105 ? 19.654 14.945 -7.492 1.00 87.81 105 MET A O 1
ATOM 838 N N . ALA A 1 106 ? 18.425 13.226 -6.728 1.00 86.50 106 ALA A N 1
ATOM 839 C CA . ALA A 1 106 ? 18.876 12.190 -7.647 1.00 86.50 106 ALA A CA 1
ATOM 840 C C . ALA A 1 106 ? 17.817 11.071 -7.674 1.00 86.50 106 ALA A C 1
ATOM 842 O O . ALA A 1 106 ? 17.094 10.915 -6.683 1.00 86.50 106 ALA A O 1
ATOM 843 N N . PRO A 1 107 ? 17.705 10.281 -8.751 1.00 86.12 107 PRO A N 1
ATOM 844 C CA . PRO A 1 107 ? 16.967 9.024 -8.707 1.00 86.12 107 PRO A CA 1
ATOM 845 C C . PRO A 1 107 ? 17.678 8.013 -7.792 1.00 86.12 107 PRO A C 1
ATOM 847 O O . PRO A 1 107 ? 18.885 8.101 -7.560 1.00 86.12 107 PRO A O 1
ATOM 850 N N . VAL A 1 108 ? 16.928 7.043 -7.272 1.00 88.31 108 VAL A N 1
ATOM 851 C CA . VAL A 1 108 ? 17.471 5.927 -6.485 1.00 88.31 108 VAL A CA 1
ATOM 852 C C . VAL A 1 108 ? 16.868 4.623 -6.982 1.00 88.31 108 VAL A C 1
ATOM 854 O O . VAL A 1 108 ? 15.670 4.539 -7.222 1.00 88.31 108 VAL A O 1
ATOM 857 N N . SER A 1 109 ? 17.698 3.615 -7.184 1.00 87.50 109 SER A N 1
ATOM 858 C CA . SER A 1 109 ? 17.260 2.321 -7.687 1.00 87.50 109 SER A CA 1
ATOM 859 C C . SER A 1 109 ? 16.723 1.429 -6.561 1.00 87.50 109 SER A C 1
ATOM 861 O O . SER A 1 109 ? 17.061 1.598 -5.387 1.00 87.50 109 SER A O 1
ATOM 863 N N . ASP A 1 110 ? 15.854 0.483 -6.925 1.00 86.38 110 ASP A N 1
ATOM 864 C CA . ASP A 1 110 ? 15.185 -0.409 -5.967 1.00 86.38 110 ASP A CA 1
ATOM 865 C C . ASP A 1 110 ? 16.165 -1.338 -5.228 1.00 86.38 110 ASP A C 1
ATOM 867 O O . ASP A 1 110 ? 15.883 -1.744 -4.105 1.00 86.38 110 ASP A O 1
ATOM 871 N N . ASP A 1 111 ? 17.332 -1.627 -5.814 1.00 87.56 111 ASP A N 1
ATOM 872 C CA . ASP A 1 111 ? 18.429 -2.372 -5.181 1.00 87.56 111 ASP A CA 1
ATOM 873 C C . ASP A 1 111 ? 18.983 -1.646 -3.950 1.00 87.56 111 ASP A C 1
ATOM 875 O O . ASP A 1 111 ? 19.061 -2.236 -2.881 1.00 87.56 111 ASP A O 1
ATOM 879 N N . ILE A 1 112 ? 19.240 -0.340 -4.048 1.00 87.62 112 ILE A N 1
ATOM 880 C CA . ILE A 1 112 ? 19.696 0.475 -2.915 1.00 87.62 112 ILE A CA 1
ATOM 881 C C . ILE A 1 112 ? 18.640 0.486 -1.802 1.00 87.62 112 ILE A C 1
ATOM 883 O O . ILE A 1 112 ? 18.983 0.447 -0.621 1.00 87.62 112 ILE A O 1
ATOM 887 N N . ILE A 1 113 ? 17.352 0.557 -2.154 1.00 89.06 113 ILE A N 1
ATOM 888 C CA . ILE A 1 113 ? 16.259 0.521 -1.170 1.00 89.06 113 ILE A CA 1
ATOM 889 C C . ILE A 1 113 ? 16.187 -0.864 -0.509 1.00 89.06 113 ILE A C 1
ATOM 891 O O . ILE A 1 113 ? 16.038 -0.947 0.711 1.00 89.06 113 ILE A O 1
ATOM 895 N N . CYS A 1 114 ? 16.315 -1.935 -1.294 1.00 88.44 114 CYS A N 1
ATOM 896 C CA . CYS A 1 114 ? 16.339 -3.317 -0.821 1.00 88.44 114 CYS A CA 1
ATOM 897 C C . CYS A 1 114 ? 17.495 -3.560 0.157 1.00 88.44 114 CYS A C 1
ATOM 899 O O . CYS A 1 114 ? 17.232 -3.951 1.293 1.00 88.44 114 CYS A O 1
ATOM 901 N N . ASP A 1 115 ? 18.732 -3.244 -0.235 1.00 86.00 115 ASP A N 1
ATOM 902 C CA . ASP A 1 115 ? 19.938 -3.429 0.586 1.00 86.00 115 ASP A CA 1
ATOM 903 C C . ASP A 1 115 ? 19.802 -2.709 1.933 1.00 86.00 115 ASP A C 1
ATOM 905 O O . ASP A 1 115 ? 20.005 -3.285 3.002 1.00 86.00 115 ASP A O 1
ATOM 909 N N . LEU A 1 116 ? 19.359 -1.447 1.895 1.00 82.62 116 LEU A N 1
ATOM 910 C CA . LEU A 1 116 ? 19.114 -0.679 3.112 1.00 82.62 116 LEU A CA 1
ATOM 911 C C . LEU A 1 116 ? 18.025 -1.305 3.979 1.00 82.62 116 LEU A C 1
ATOM 913 O O . LEU A 1 116 ? 18.072 -1.158 5.192 1.00 82.62 116 LEU A O 1
ATOM 917 N N . THR A 1 117 ? 17.025 -1.951 3.388 1.00 83.69 117 THR A N 1
ATOM 918 C CA . THR A 1 117 ? 15.944 -2.591 4.145 1.00 83.69 117 THR A CA 1
ATOM 919 C C . THR A 1 117 ? 16.421 -3.864 4.820 1.00 83.69 117 THR A C 1
ATOM 921 O O . THR A 1 117 ? 16.078 -4.084 5.981 1.00 83.69 117 THR A O 1
ATOM 924 N N . GLU A 1 118 ? 17.227 -4.668 4.130 1.00 82.62 118 GLU A N 1
ATOM 925 C CA . GLU A 1 118 ? 17.797 -5.910 4.654 1.00 82.62 118 GLU A CA 1
ATOM 926 C C . GLU A 1 118 ? 18.711 -5.662 5.863 1.00 82.62 118 GLU A C 1
ATOM 928 O O . GLU A 1 118 ? 18.629 -6.397 6.847 1.00 82.62 118 GLU A O 1
ATOM 933 N N . ASP A 1 119 ? 19.471 -4.560 5.861 1.00 79.62 119 ASP A N 1
ATOM 934 C CA . ASP A 1 119 ? 20.269 -4.119 7.017 1.00 79.62 119 ASP A CA 1
ATOM 935 C C . ASP A 1 119 ? 19.427 -3.916 8.295 1.00 79.62 119 ASP A C 1
ATOM 937 O O . ASP A 1 119 ? 19.938 -4.029 9.414 1.00 79.62 119 ASP A O 1
ATOM 941 N N . TRP A 1 120 ? 18.139 -3.573 8.155 1.00 74.88 120 TRP A N 1
ATOM 942 C CA . TRP A 1 120 ? 17.236 -3.330 9.286 1.00 74.88 120 TRP A CA 1
ATOM 943 C C . TRP A 1 120 ? 16.327 -4.515 9.596 1.00 74.88 120 TRP A C 1
ATOM 945 O O . TRP A 1 120 ? 16.040 -4.757 10.769 1.00 74.88 120 TRP A O 1
ATOM 955 N N . VAL A 1 121 ? 15.842 -5.212 8.569 1.00 77.56 121 VAL A N 1
ATOM 956 C CA . VAL A 1 121 ? 14.968 -6.383 8.680 1.00 77.56 121 VAL A CA 1
ATOM 957 C C . VAL A 1 121 ? 15.708 -7.579 8.078 1.00 77.56 121 VAL A C 1
ATOM 959 O O . VAL A 1 121 ? 15.538 -7.874 6.890 1.00 77.56 121 VAL A O 1
ATOM 962 N N . PRO A 1 122 ? 16.525 -8.290 8.875 1.00 76.25 122 PRO A N 1
ATOM 963 C CA . PRO A 1 122 ? 17.138 -9.526 8.418 1.00 76.25 122 PRO A CA 1
ATOM 964 C C . PRO A 1 122 ? 16.068 -10.487 7.893 1.00 76.25 122 PRO A C 1
ATOM 966 O O . PRO A 1 122 ? 14.984 -10.594 8.467 1.00 76.25 122 PRO A O 1
ATOM 969 N N . SER A 1 123 ? 16.368 -11.200 6.809 1.00 81.19 123 SER A N 1
ATOM 970 C CA . SER A 1 123 ? 15.437 -12.138 6.156 1.00 81.19 123 SER A CA 1
ATOM 971 C C . SER A 1 123 ? 14.217 -11.496 5.482 1.00 81.19 123 SER A C 1
ATOM 973 O O . SER A 1 123 ? 13.277 -12.209 5.118 1.00 81.19 123 SER A O 1
ATOM 975 N N . ILE A 1 124 ? 14.221 -10.179 5.233 1.00 82.88 124 ILE A N 1
ATOM 976 C CA . ILE A 1 124 ? 13.129 -9.516 4.502 1.00 82.88 124 ILE A CA 1
ATOM 977 C C . ILE A 1 124 ? 12.859 -10.159 3.135 1.00 82.88 124 ILE A C 1
ATOM 979 O O . ILE A 1 124 ? 11.709 -10.231 2.713 1.00 82.88 124 ILE A O 1
ATOM 983 N N . GLY A 1 125 ? 13.880 -10.714 2.475 1.00 82.25 125 GLY A N 1
ATOM 984 C CA . GLY A 1 125 ? 13.726 -11.436 1.208 1.00 82.25 125 GLY A CA 1
ATOM 985 C C . GLY A 1 125 ? 12.865 -12.706 1.287 1.00 82.25 125 GLY A C 1
ATOM 986 O O . GLY A 1 125 ? 12.338 -13.139 0.262 1.00 82.25 125 GLY A O 1
ATOM 987 N N . LEU A 1 126 ? 12.692 -13.290 2.479 1.00 82.50 126 LEU A N 1
ATOM 988 C CA . LEU A 1 126 ? 11.798 -14.431 2.722 1.00 82.50 126 LEU A CA 1
ATOM 989 C C . LEU A 1 126 ? 10.388 -13.980 3.120 1.00 82.50 126 LEU A C 1
ATOM 991 O O . LEU A 1 126 ? 9.406 -14.620 2.759 1.00 82.50 126 LEU A O 1
ATOM 995 N N . LEU A 1 127 ? 10.291 -12.863 3.842 1.00 83.25 127 LEU A N 1
ATOM 996 C CA . LEU A 1 127 ? 9.056 -12.407 4.485 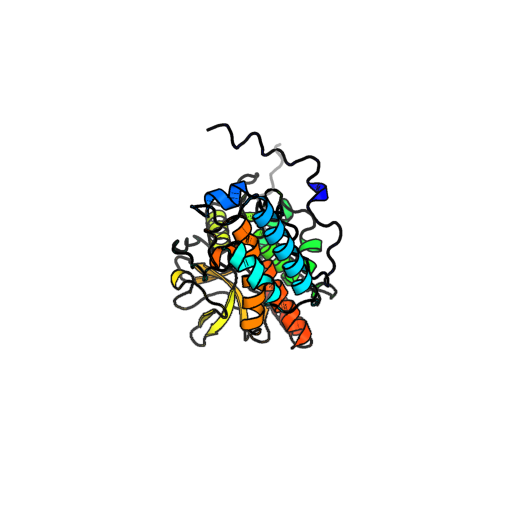1.00 83.25 127 LEU A CA 1
ATOM 997 C C . LEU A 1 127 ? 8.252 -11.428 3.620 1.00 83.25 127 LEU A C 1
ATOM 999 O O . LEU A 1 127 ? 7.026 -11.383 3.700 1.00 83.25 127 LEU A O 1
ATOM 1003 N N . ALA A 1 128 ? 8.928 -10.636 2.786 1.00 90.19 128 ALA A N 1
ATOM 1004 C CA . ALA A 1 128 ? 8.287 -9.648 1.931 1.00 90.19 128 ALA A CA 1
ATOM 1005 C C . ALA A 1 128 ? 7.441 -10.269 0.810 1.00 90.19 128 ALA A C 1
ATOM 1007 O O . ALA A 1 128 ? 6.324 -9.790 0.615 1.00 90.19 128 ALA A O 1
ATOM 1008 N N . PRO A 1 129 ? 7.889 -11.315 0.082 1.00 93.25 129 PRO A N 1
ATOM 1009 C CA . PRO A 1 129 ? 7.108 -11.821 -1.041 1.00 93.25 129 PRO A CA 1
ATOM 1010 C C . PRO A 1 129 ? 5.713 -12.338 -0.658 1.00 93.25 129 PRO A C 1
ATOM 1012 O O . PRO A 1 129 ? 4.760 -11.885 -1.289 1.00 93.25 129 PRO A O 1
ATOM 1015 N N . PRO A 1 130 ? 5.524 -13.176 0.387 1.00 89.00 130 PRO A N 1
ATOM 1016 C CA . PRO A 1 130 ? 4.181 -13.596 0.802 1.00 89.00 130 PRO A CA 1
ATOM 1017 C C . PRO A 1 130 ? 3.280 -12.419 1.180 1.00 89.00 130 PRO A C 1
ATOM 1019 O O . PRO A 1 130 ? 2.088 -12.443 0.899 1.00 89.00 130 PRO A O 1
ATOM 1022 N N . ARG A 1 131 ? 3.848 -11.366 1.782 1.00 87.88 131 ARG A N 1
ATOM 1023 C CA . ARG A 1 131 ? 3.103 -10.186 2.237 1.00 87.88 131 ARG A CA 1
ATOM 1024 C C . ARG A 1 131 ? 2.698 -9.252 1.098 1.00 87.88 131 ARG A C 1
ATOM 1026 O O . ARG A 1 131 ? 1.613 -8.687 1.151 1.00 87.88 131 ARG A O 1
ATOM 1033 N N . VAL A 1 132 ? 3.561 -9.080 0.098 1.00 93.25 132 VAL A N 1
ATOM 1034 C CA . VAL A 1 132 ? 3.371 -8.113 -0.997 1.00 93.25 132 VAL A CA 1
ATOM 1035 C C . VAL A 1 132 ? 2.730 -8.751 -2.228 1.00 93.25 132 VAL A C 1
ATOM 1037 O O . VAL A 1 132 ? 1.954 -8.091 -2.910 1.00 93.25 132 VAL A O 1
ATOM 1040 N N . LEU A 1 133 ? 3.049 -10.010 -2.533 1.00 94.38 133 LEU A N 1
ATOM 1041 C CA . LEU A 1 133 ? 2.582 -10.694 -3.742 1.00 94.38 133 LEU A CA 1
ATOM 1042 C C . LEU A 1 133 ? 1.443 -11.687 -3.475 1.00 94.38 133 LEU A C 1
ATOM 1044 O O . LEU A 1 133 ? 0.834 -12.163 -4.430 1.00 94.38 133 LEU A O 1
ATOM 1048 N N . GLY A 1 134 ? 1.162 -12.028 -2.213 1.00 89.12 134 GLY A N 1
ATOM 1049 C CA . GLY A 1 134 ? 0.160 -13.037 -1.865 1.00 89.12 134 GLY A CA 1
ATOM 1050 C C . GLY A 1 134 ? 0.480 -14.396 -2.514 1.00 89.12 134 GLY A C 1
ATOM 1051 O O . GLY A 1 134 ? 1.624 -14.852 -2.404 1.00 89.12 134 GLY A O 1
ATOM 1052 N N . PRO A 1 135 ? -0.470 -15.038 -3.225 1.00 87.00 135 PRO A N 1
ATOM 1053 C CA . PRO A 1 135 ? -0.332 -16.412 -3.720 1.00 87.00 135 PRO A CA 1
ATOM 1054 C C . PRO A 1 135 ? 0.839 -16.609 -4.687 1.00 87.00 135 PRO A C 1
ATOM 1056 O O . PRO A 1 135 ? 1.440 -17.678 -4.701 1.00 87.00 135 PRO A O 1
ATOM 1059 N N . TRP A 1 136 ? 1.253 -15.576 -5.425 1.00 92.81 136 TRP A N 1
ATOM 1060 C CA . TRP A 1 136 ? 2.411 -15.649 -6.324 1.00 92.81 136 TRP A CA 1
ATOM 1061 C C . TRP A 1 136 ? 3.705 -16.055 -5.613 1.00 92.81 136 TRP A C 1
ATOM 1063 O O . TRP A 1 136 ? 4.590 -16.636 -6.239 1.00 92.81 136 TRP A O 1
ATOM 1073 N N . ALA A 1 137 ? 3.821 -15.786 -4.309 1.00 92.25 137 ALA A N 1
ATOM 1074 C CA . ALA A 1 137 ? 5.014 -16.085 -3.527 1.00 92.25 137 ALA A CA 1
ATOM 1075 C C . ALA A 1 137 ? 5.352 -17.584 -3.430 1.00 92.25 137 ALA A C 1
ATOM 1077 O O . ALA A 1 137 ? 6.484 -17.910 -3.073 1.00 92.25 137 ALA A O 1
ATOM 1078 N N . ILE A 1 138 ? 4.415 -18.485 -3.764 1.00 89.75 138 ILE A N 1
ATOM 1079 C CA . ILE A 1 138 ? 4.669 -19.936 -3.829 1.00 89.75 138 ILE A CA 1
ATOM 1080 C C . ILE A 1 138 ? 5.501 -20.342 -5.053 1.00 89.75 138 ILE A C 1
ATOM 1082 O O . ILE A 1 138 ? 6.048 -21.443 -5.091 1.00 89.75 138 ILE A O 1
ATOM 1086 N N . LEU A 1 139 ? 5.575 -19.482 -6.073 1.00 93.25 139 LEU A N 1
ATOM 1087 C CA . LEU A 1 139 ? 6.256 -19.776 -7.328 1.00 93.25 139 LEU A CA 1
ATOM 1088 C C . LEU A 1 139 ? 7.744 -19.408 -7.278 1.00 93.25 139 LEU A C 1
ATOM 1090 O O . LEU A 1 139 ? 8.232 -18.696 -6.397 1.00 93.25 139 LEU A O 1
ATOM 1094 N N . ALA A 1 140 ? 8.485 -19.865 -8.288 1.00 93.88 140 ALA A N 1
ATOM 1095 C CA . ALA A 1 140 ? 9.862 -19.448 -8.509 1.00 93.88 140 ALA A CA 1
ATOM 1096 C C . ALA A 1 140 ? 9.912 -17.976 -8.966 1.00 93.88 140 ALA A C 1
ATOM 1098 O O . ALA A 1 140 ? 9.820 -17.670 -10.153 1.00 93.88 140 ALA A O 1
ATOM 1099 N N . LEU A 1 141 ? 10.041 -17.060 -8.004 1.00 94.75 141 LEU A N 1
ATOM 1100 C CA . LEU A 1 141 ? 10.087 -15.619 -8.269 1.00 94.75 141 LEU A CA 1
ATOM 1101 C C . LEU A 1 141 ? 11.424 -15.177 -8.896 1.00 94.75 141 LEU A C 1
ATOM 1103 O O . LEU A 1 141 ? 12.475 -15.544 -8.351 1.00 94.75 141 LEU A O 1
ATOM 1107 N N . PRO A 1 142 ? 11.406 -14.315 -9.938 1.00 94.56 142 PRO A N 1
ATOM 1108 C CA . PRO A 1 142 ? 12.605 -13.660 -10.455 1.00 94.56 142 PRO A CA 1
ATOM 1109 C C . PRO A 1 142 ? 13.358 -12.858 -9.372 1.00 94.56 142 PRO A C 1
ATOM 1111 O O . PRO A 1 142 ? 12.719 -12.308 -8.466 1.00 94.56 142 PRO A O 1
ATOM 1114 N N . PRO A 1 143 ? 14.698 -12.738 -9.446 1.00 91.88 143 PRO A N 1
ATOM 1115 C CA . PRO A 1 143 ? 15.489 -12.006 -8.454 1.00 91.88 143 PRO A CA 1
ATOM 1116 C C . PRO A 1 143 ? 15.042 -10.554 -8.248 1.00 91.88 143 PRO A C 1
ATOM 1118 O O . PRO A 1 143 ? 14.833 -10.139 -7.105 1.00 91.88 143 PRO A O 1
ATOM 1121 N N . ARG A 1 144 ? 14.812 -9.797 -9.331 1.00 92.69 144 ARG A N 1
ATOM 1122 C CA . ARG A 1 144 ? 14.362 -8.399 -9.257 1.00 92.69 144 ARG A CA 1
ATOM 1123 C C . ARG A 1 144 ? 13.035 -8.263 -8.523 1.00 92.69 144 ARG A C 1
ATOM 1125 O O . ARG A 1 144 ? 12.835 -7.301 -7.788 1.00 92.69 144 ARG A O 1
ATOM 1132 N N . LEU A 1 145 ? 12.139 -9.233 -8.684 1.00 94.75 145 LEU A N 1
ATOM 1133 C CA . LEU A 1 145 ? 10.840 -9.224 -8.023 1.00 94.75 145 LEU A CA 1
ATOM 1134 C C . LEU A 1 145 ? 10.974 -9.380 -6.501 1.00 94.75 145 LEU A C 1
ATOM 1136 O O . LEU A 1 145 ? 10.280 -8.698 -5.750 1.00 94.75 145 LEU A O 1
ATOM 1140 N N . ARG A 1 146 ? 11.907 -10.218 -6.029 1.00 93.12 146 ARG A N 1
ATOM 1141 C CA . ARG A 1 146 ? 12.207 -10.355 -4.591 1.00 93.12 146 ARG A CA 1
ATOM 1142 C C . ARG A 1 146 ? 12.763 -9.056 -4.009 1.00 93.12 146 ARG A C 1
ATOM 1144 O O . ARG A 1 146 ? 12.317 -8.627 -2.946 1.00 93.12 146 ARG A O 1
ATOM 1151 N N . MET A 1 147 ? 13.679 -8.411 -4.732 1.00 92.25 147 MET A N 1
ATOM 1152 C CA . MET A 1 147 ? 14.237 -7.110 -4.345 1.00 92.25 147 MET A CA 1
ATOM 1153 C C . MET A 1 147 ? 13.160 -6.028 -4.302 1.00 92.25 147 MET A C 1
ATOM 1155 O O . MET A 1 147 ? 13.088 -5.259 -3.348 1.00 92.25 147 MET A O 1
ATOM 1159 N N . TRP A 1 148 ? 12.272 -6.012 -5.298 1.00 95.00 148 TRP A N 1
ATOM 1160 C CA . TRP A 1 148 ? 11.133 -5.105 -5.327 1.00 95.00 148 TRP A CA 1
ATOM 1161 C C . TRP A 1 148 ? 10.208 -5.314 -4.119 1.00 95.00 148 TRP A C 1
ATOM 1163 O O . TRP A 1 148 ? 9.826 -4.340 -3.476 1.00 95.00 148 TRP A O 1
ATOM 1173 N N . CYS A 1 149 ? 9.914 -6.562 -3.733 1.00 94.94 149 CYS A N 1
ATOM 1174 C CA . CYS A 1 149 ? 9.111 -6.843 -2.536 1.00 94.94 149 CYS A CA 1
ATOM 1175 C C . CYS A 1 149 ? 9.756 -6.260 -1.273 1.00 94.94 149 CYS A C 1
ATOM 1177 O O . CYS A 1 149 ? 9.080 -5.611 -0.473 1.00 94.94 149 CYS A O 1
ATOM 1179 N N . ALA A 1 150 ? 11.066 -6.456 -1.099 1.00 92.12 150 ALA A N 1
ATOM 1180 C CA . ALA A 1 150 ? 11.805 -5.876 0.019 1.00 92.12 150 ALA A CA 1
ATOM 1181 C C . ALA A 1 150 ? 11.779 -4.338 -0.021 1.00 92.12 150 ALA A C 1
ATOM 1183 O O . ALA A 1 150 ? 11.519 -3.698 1.000 1.00 92.12 150 ALA A O 1
ATOM 1184 N N . ALA A 1 151 ? 11.950 -3.739 -1.204 1.00 92.38 151 ALA A N 1
ATOM 1185 C CA . ALA A 1 151 ? 11.861 -2.296 -1.389 1.00 92.38 151 ALA A CA 1
ATOM 1186 C C . ALA A 1 151 ? 10.468 -1.744 -1.037 1.00 92.38 151 ALA A C 1
ATOM 1188 O O . ALA A 1 151 ? 10.379 -0.716 -0.371 1.00 92.38 151 ALA A O 1
ATOM 1189 N N . VAL A 1 152 ? 9.375 -2.429 -1.389 1.00 93.12 152 VAL A N 1
ATOM 1190 C CA . VAL A 1 152 ? 8.012 -2.046 -0.972 1.00 93.12 152 VAL A CA 1
ATOM 1191 C C . VAL A 1 152 ? 7.857 -2.112 0.548 1.00 93.12 152 VAL A C 1
ATOM 1193 O O . VAL A 1 152 ? 7.360 -1.164 1.160 1.00 93.12 152 VAL A O 1
ATOM 1196 N N . MET A 1 153 ? 8.335 -3.189 1.171 1.00 89.81 153 MET A N 1
ATOM 1197 C CA . MET A 1 153 ? 8.257 -3.382 2.623 1.00 89.81 153 MET A CA 1
ATOM 1198 C C . MET A 1 153 ? 9.098 -2.386 3.429 1.00 89.81 153 MET A C 1
ATOM 1200 O O . MET A 1 153 ? 8.832 -2.162 4.610 1.00 89.81 153 MET A O 1
ATOM 1204 N N . SER A 1 154 ? 10.069 -1.731 2.794 1.00 87.88 154 SER A N 1
ATOM 1205 C CA . SER A 1 154 ? 10.886 -0.670 3.393 1.00 87.88 154 SER A CA 1
ATOM 1206 C C . SER A 1 154 ? 10.058 0.514 3.927 1.00 87.88 154 SER A C 1
ATOM 1208 O O . SER A 1 154 ? 10.478 1.236 4.844 1.00 87.88 154 SER A O 1
ATOM 1210 N N . PHE A 1 155 ? 8.863 0.709 3.362 1.00 85.38 155 PHE A N 1
ATOM 1211 C CA . PHE A 1 155 ? 7.941 1.791 3.698 1.00 85.38 155 PHE A CA 1
ATOM 1212 C C . PHE A 1 155 ? 6.858 1.365 4.684 1.00 85.38 155 PHE A C 1
ATOM 1214 O O . PHE A 1 155 ? 6.268 2.229 5.337 1.00 85.38 155 PHE A O 1
ATOM 1221 N N . SER A 1 156 ? 6.628 0.062 4.823 1.00 84.25 156 SER A N 1
ATOM 1222 C CA . SER A 1 156 ? 5.643 -0.479 5.745 1.00 84.25 156 SER A CA 1
ATOM 1223 C C . SER A 1 156 ? 6.126 -0.316 7.194 1.00 84.25 156 SER A C 1
ATOM 1225 O O . SER A 1 156 ? 7.321 -0.473 7.480 1.00 84.25 156 SER A O 1
ATOM 1227 N N . PRO A 1 157 ? 5.242 0.033 8.144 1.00 76.06 157 PRO A N 1
ATOM 1228 C CA . PRO A 1 157 ? 5.587 0.158 9.554 1.00 76.06 157 PRO A CA 1
ATOM 1229 C C . PRO A 1 157 ? 5.778 -1.230 10.187 1.00 76.06 157 PRO A C 1
ATOM 1231 O O . PRO A 1 157 ? 4.926 -1.711 10.926 1.00 76.06 157 PRO A O 1
ATOM 1234 N N . VAL A 1 158 ? 6.900 -1.879 9.873 1.00 66.88 158 VAL A N 1
ATOM 1235 C CA . VAL A 1 158 ? 7.182 -3.272 10.250 1.00 66.88 158 VAL A CA 1
ATOM 1236 C C . VAL A 1 158 ? 7.702 -3.459 11.678 1.00 66.88 158 VAL A C 1
ATOM 1238 O O . VAL A 1 158 ? 7.558 -4.539 12.238 1.00 66.88 158 VAL A O 1
ATOM 1241 N N . PHE A 1 159 ? 8.293 -2.433 12.300 1.00 57.59 159 PHE A N 1
ATOM 1242 C CA . PHE A 1 159 ? 8.854 -2.545 13.654 1.00 57.59 159 PHE A CA 1
ATOM 1243 C C . PHE A 1 159 ? 7.928 -1.931 14.696 1.00 57.59 159 PHE A C 1
ATOM 1245 O O . PHE A 1 159 ? 7.521 -0.795 14.491 1.00 57.59 159 PHE A O 1
ATOM 1252 N N . PRO A 1 160 ? 7.697 -2.530 15.873 1.00 51.38 160 PRO A N 1
ATOM 1253 C CA . PRO A 1 160 ? 7.078 -1.822 16.992 1.00 51.38 160 PRO A CA 1
ATOM 1254 C C . PRO A 1 160 ? 7.950 -0.632 17.449 1.00 51.38 160 PRO A C 1
ATOM 1256 O O . PRO A 1 160 ? 9.168 -0.788 17.572 1.00 51.38 160 PRO A O 1
ATOM 1259 N N . PRO A 1 161 ? 7.387 0.552 17.755 1.00 55.06 161 PRO A N 1
ATOM 1260 C CA . PRO A 1 161 ? 5.990 0.968 17.613 1.00 55.06 161 PRO A CA 1
ATOM 1261 C C . PRO A 1 161 ? 5.710 1.579 16.222 1.00 55.06 161 PRO A C 1
ATOM 1263 O O . PRO A 1 161 ? 5.735 2.797 16.051 1.00 55.06 161 PRO A O 1
ATOM 1266 N N . SER A 1 162 ? 5.460 0.740 15.218 1.00 61.56 162 SER A N 1
ATOM 1267 C CA . SER A 1 162 ? 5.146 1.124 13.832 1.00 61.56 162 SER A CA 1
ATOM 1268 C C . SER A 1 162 ? 6.217 1.990 13.126 1.00 61.56 162 SER A C 1
ATOM 1270 O O . SER A 1 162 ? 5.910 2.919 12.376 1.00 61.56 162 SER A O 1
ATOM 1272 N N . ILE A 1 163 ? 7.503 1.706 13.353 1.00 66.56 163 ILE A N 1
ATOM 1273 C CA . ILE A 1 163 ? 8.633 2.360 12.681 1.00 66.56 163 ILE A CA 1
ATOM 1274 C C . ILE A 1 163 ? 8.873 1.695 11.324 1.00 66.56 163 ILE A C 1
ATOM 1276 O O . ILE A 1 163 ? 8.940 0.473 11.214 1.00 66.56 163 ILE A O 1
ATOM 1280 N N . ARG A 1 164 ? 9.068 2.517 10.291 1.00 71.31 164 ARG A N 1
ATOM 1281 C CA . ARG A 1 164 ? 9.436 2.056 8.945 1.00 71.31 164 ARG A CA 1
ATOM 1282 C C . ARG A 1 164 ? 10.954 1.880 8.854 1.00 71.31 164 ARG A C 1
ATOM 1284 O O . ARG A 1 164 ? 11.655 2.781 9.340 1.00 71.31 164 ARG A O 1
ATOM 1291 N N . PRO A 1 165 ? 11.478 0.842 8.182 1.00 71.50 165 PRO A N 1
ATOM 1292 C CA . PRO A 1 165 ? 12.906 0.712 7.880 1.00 71.50 165 PRO A CA 1
ATOM 1293 C C . PRO A 1 165 ? 13.478 2.012 7.294 1.00 71.50 165 PRO A C 1
ATOM 1295 O O . PRO A 1 165 ? 14.451 2.580 7.800 1.00 71.50 165 PRO A O 1
ATOM 1298 N N . MET A 1 166 ? 12.743 2.608 6.352 1.00 75.12 166 MET A N 1
ATOM 1299 C CA . MET A 1 166 ? 13.105 3.861 5.684 1.00 75.12 166 MET A CA 1
ATOM 1300 C C . MET A 1 166 ? 12.966 5.138 6.524 1.00 75.12 166 MET A C 1
ATOM 1302 O O . MET A 1 166 ? 13.279 6.226 6.045 1.00 75.12 166 MET A O 1
ATOM 1306 N N . SER A 1 167 ? 12.561 5.056 7.795 1.00 70.38 167 SER A N 1
ATOM 1307 C CA . SER A 1 167 ? 12.583 6.210 8.713 1.00 70.38 167 SER A CA 1
ATOM 1308 C C . SER A 1 167 ? 13.971 6.476 9.314 1.00 70.38 167 SER A C 1
ATOM 1310 O O . SER A 1 167 ? 14.179 7.508 9.960 1.00 70.38 167 SER A O 1
ATOM 1312 N N . ARG A 1 168 ? 14.934 5.558 9.133 1.00 65.44 168 ARG A N 1
ATOM 1313 C CA . ARG A 1 168 ? 16.283 5.634 9.719 1.00 65.44 168 ARG A CA 1
ATOM 1314 C C . ARG A 1 168 ? 17.482 5.788 8.755 1.00 65.44 168 ARG A C 1
ATOM 1316 O O . ARG A 1 168 ? 18.604 5.747 9.275 1.00 65.44 168 ARG A O 1
ATOM 1323 N N . PRO A 1 169 ? 17.351 6.021 7.429 1.00 59.47 169 PRO A N 1
ATOM 1324 C CA . PRO A 1 169 ? 18.513 6.064 6.548 1.00 59.47 169 PRO A CA 1
ATOM 1325 C C . PRO A 1 169 ? 19.476 7.183 6.970 1.00 59.47 169 PRO A C 1
ATOM 1327 O O . PRO A 1 169 ? 19.109 8.356 7.120 1.00 59.47 169 PRO A O 1
ATOM 1330 N N . GLY A 1 170 ? 20.727 6.791 7.225 1.00 55.91 170 GLY A N 1
ATOM 1331 C CA . GLY A 1 170 ? 21.804 7.680 7.662 1.00 55.91 170 GLY A CA 1
ATOM 1332 C C . GLY A 1 170 ? 21.945 7.884 9.176 1.00 55.91 170 GLY A C 1
ATOM 1333 O O . GLY A 1 170 ? 22.683 8.787 9.579 1.00 55.91 170 GLY A O 1
ATOM 1334 N N . ARG A 1 171 ? 21.261 7.093 10.021 1.00 64.50 171 ARG A N 1
ATOM 1335 C CA . ARG A 1 171 ? 21.578 7.008 11.465 1.00 64.50 171 ARG A CA 1
ATOM 1336 C C . ARG A 1 171 ? 22.685 5.995 11.775 1.00 64.50 171 ARG A C 1
ATOM 1338 O O . ARG A 1 171 ? 23.401 6.178 12.755 1.00 64.50 171 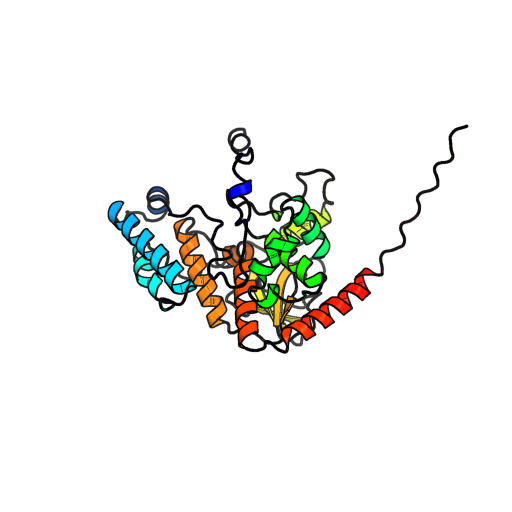ARG A O 1
ATOM 1345 N N . THR A 1 172 ? 22.835 4.969 10.946 1.00 62.28 172 THR A N 1
ATOM 1346 C CA . THR A 1 172 ? 23.896 3.957 11.023 1.00 62.28 172 THR A CA 1
ATOM 1347 C C . THR A 1 172 ? 25.100 4.373 10.169 1.00 62.28 172 THR A C 1
ATOM 1349 O O . THR A 1 172 ? 24.968 5.171 9.238 1.00 62.28 172 THR A O 1
ATOM 1352 N N . LYS A 1 173 ? 26.305 3.917 10.544 1.00 62.12 173 LYS A N 1
ATOM 1353 C CA . LYS A 1 173 ? 27.528 4.093 9.743 1.00 62.12 173 LYS A CA 1
ATOM 1354 C C . LYS A 1 173 ? 27.684 2.880 8.807 1.00 62.12 173 LYS A C 1
ATOM 1356 O O . LYS A 1 173 ? 27.418 1.780 9.278 1.00 62.12 173 LYS A O 1
ATOM 1361 N N . PRO A 1 174 ? 28.189 3.051 7.572 1.00 71.81 174 PRO A N 1
ATOM 1362 C CA . PRO A 1 174 ? 28.592 4.313 6.946 1.00 71.81 174 PRO A CA 1
ATOM 1363 C C . PRO A 1 174 ? 27.391 5.215 6.622 1.00 71.81 174 PRO A C 1
ATOM 1365 O O . PRO A 1 174 ? 26.288 4.744 6.369 1.00 71.81 174 PRO A O 1
ATOM 1368 N N . LYS A 1 175 ? 27.594 6.539 6.671 1.00 77.62 175 LYS A N 1
ATOM 1369 C CA . LYS A 1 175 ? 26.521 7.484 6.337 1.00 77.62 175 LYS A CA 1
ATOM 1370 C C . LYS A 1 175 ? 26.199 7.373 4.847 1.00 77.62 175 LYS A C 1
ATOM 1372 O O . LYS A 1 175 ? 27.102 7.458 4.022 1.00 77.62 175 LYS A O 1
ATOM 1377 N N . VAL A 1 176 ? 24.912 7.257 4.537 1.00 80.44 176 VAL A N 1
ATOM 1378 C CA . VAL A 1 176 ? 24.391 7.360 3.170 1.00 80.44 176 VAL A CA 1
ATOM 1379 C C . VAL A 1 176 ? 24.675 8.762 2.621 1.00 80.44 176 VAL A C 1
ATOM 1381 O O . VAL A 1 176 ? 24.544 9.749 3.355 1.00 80.44 176 VAL A O 1
ATOM 1384 N N . ASP A 1 177 ? 25.057 8.841 1.346 1.00 86.06 177 ASP A N 1
ATOM 1385 C CA . ASP A 1 177 ? 25.277 10.103 0.637 1.00 86.06 177 ASP A CA 1
ATOM 1386 C C . ASP A 1 177 ? 24.046 11.033 0.704 1.00 86.06 177 ASP A C 1
ATOM 1388 O O . ASP A 1 177 ? 22.898 10.583 0.789 1.00 86.06 177 ASP A O 1
ATOM 1392 N N . GLY A 1 178 ? 24.278 12.349 0.683 1.00 85.75 178 GLY A N 1
ATOM 1393 C CA . GLY A 1 178 ? 23.225 13.357 0.821 1.00 85.75 178 GLY A CA 1
ATOM 1394 C C . GLY A 1 178 ? 22.171 13.311 -0.290 1.00 85.75 178 GLY A C 1
ATOM 1395 O O . GLY A 1 178 ? 20.981 13.469 0.004 1.00 85.75 178 GLY A O 1
ATOM 1396 N N . PHE A 1 179 ? 22.577 13.045 -1.535 1.00 88.12 179 PHE A N 1
ATOM 1397 C CA . PHE A 1 179 ? 21.669 12.938 -2.678 1.00 88.12 179 PHE A CA 1
ATOM 1398 C C . PHE A 1 179 ? 20.792 11.696 -2.560 1.00 88.12 179 PHE A C 1
ATOM 1400 O O . PHE A 1 179 ? 19.568 11.803 -2.662 1.00 88.12 179 PHE A O 1
ATOM 1407 N N . ILE A 1 180 ? 21.398 10.549 -2.236 1.00 86.50 180 ILE A N 1
ATOM 1408 C CA . ILE A 1 180 ? 20.674 9.293 -2.001 1.00 86.50 180 ILE A CA 1
ATOM 1409 C C . ILE A 1 180 ? 19.694 9.472 -0.840 1.00 86.50 180 ILE A C 1
ATOM 1411 O O . ILE A 1 180 ? 18.515 9.163 -0.968 1.00 86.50 180 ILE A O 1
ATOM 1415 N N . LYS A 1 181 ? 20.125 10.061 0.281 1.00 86.69 181 LYS A N 1
ATOM 1416 C CA . LYS A 1 181 ? 19.233 10.342 1.414 1.00 86.69 181 LYS A CA 1
ATOM 1417 C C . LYS A 1 181 ? 18.045 11.225 1.013 1.00 86.69 181 LYS A C 1
ATOM 1419 O O . LYS A 1 181 ? 16.931 10.989 1.477 1.00 86.69 181 LYS A O 1
ATOM 1424 N N . SER A 1 182 ? 18.271 12.239 0.178 1.00 89.44 182 SER A N 1
ATOM 1425 C CA . SER A 1 182 ? 17.202 13.092 -0.352 1.00 89.44 182 SER A CA 1
ATOM 1426 C C . SER A 1 182 ? 16.213 12.290 -1.203 1.00 89.44 182 SER A C 1
ATOM 1428 O O . SER A 1 182 ? 15.005 12.382 -0.980 1.00 89.44 182 SER A O 1
ATOM 1430 N N . ALA A 1 183 ? 16.724 11.443 -2.103 1.00 90.06 183 ALA A N 1
ATOM 1431 C CA . ALA A 1 183 ? 15.931 10.549 -2.941 1.00 90.06 183 ALA A CA 1
ATOM 1432 C C . ALA A 1 183 ? 15.065 9.597 -2.110 1.00 90.06 183 ALA A C 1
ATOM 1434 O O . ALA A 1 183 ? 13.852 9.551 -2.283 1.00 90.06 183 ALA A O 1
ATOM 1435 N N . LEU A 1 184 ? 15.659 8.927 -1.124 1.00 88.75 184 LEU A N 1
ATOM 1436 C CA . LEU A 1 184 ? 14.964 8.016 -0.214 1.00 88.75 184 LEU A CA 1
ATOM 1437 C C . LEU A 1 184 ? 13.821 8.707 0.551 1.00 88.75 184 LEU A C 1
ATOM 1439 O O . LEU A 1 184 ? 12.739 8.142 0.698 1.00 88.75 184 LEU A O 1
ATOM 1443 N N . ILE A 1 185 ? 14.028 9.947 1.015 1.00 89.19 185 ILE A N 1
ATOM 1444 C CA . ILE A 1 185 ? 12.972 10.735 1.673 1.00 89.19 185 ILE A CA 1
ATOM 1445 C C . ILE A 1 185 ? 11.854 11.095 0.687 1.00 89.19 185 ILE A C 1
ATOM 1447 O O . ILE A 1 185 ? 10.687 11.128 1.083 1.00 89.19 185 ILE A O 1
ATOM 1451 N N . ALA A 1 186 ? 12.194 11.407 -0.563 1.00 92.00 186 ALA A N 1
ATOM 1452 C CA . ALA A 1 186 ? 11.215 11.717 -1.596 1.00 92.00 186 ALA A CA 1
ATOM 1453 C C . ALA A 1 186 ? 10.362 10.484 -1.940 1.00 92.00 186 ALA A C 1
ATOM 1455 O O . ALA A 1 186 ? 9.137 10.583 -1.901 1.00 92.00 186 ALA A O 1
ATOM 1456 N N . VAL A 1 187 ? 10.986 9.315 -2.144 1.00 92.56 187 VAL A N 1
ATOM 1457 C CA . VAL A 1 187 ? 10.288 8.035 -2.378 1.00 92.56 187 VAL A CA 1
ATOM 1458 C C . VAL A 1 187 ? 9.370 7.688 -1.201 1.00 92.56 187 VAL A C 1
ATOM 1460 O O . VAL A 1 187 ? 8.195 7.401 -1.404 1.00 92.56 187 VAL A O 1
ATOM 1463 N N . LEU A 1 188 ? 9.855 7.811 0.042 1.00 90.12 188 LEU A N 1
ATOM 1464 C CA . LEU A 1 188 ? 9.056 7.575 1.255 1.00 90.12 188 LEU A CA 1
ATOM 1465 C C . LEU A 1 188 ? 7.792 8.456 1.323 1.00 90.12 188 LEU A C 1
ATOM 1467 O O . LEU A 1 188 ? 6.780 8.055 1.899 1.00 90.12 188 LEU A O 1
ATOM 1471 N N . ARG A 1 189 ? 7.849 9.675 0.774 1.00 90.12 189 ARG A N 1
ATOM 1472 C CA . ARG A 1 189 ? 6.733 10.636 0.762 1.00 90.12 189 ARG A CA 1
ATOM 1473 C C . ARG A 1 189 ? 5.826 10.512 -0.461 1.00 90.12 189 ARG A C 1
ATOM 1475 O O . ARG A 1 189 ? 4.727 11.065 -0.434 1.00 90.12 189 ARG A O 1
ATOM 1482 N N . ALA A 1 190 ? 6.255 9.834 -1.515 1.00 94.06 190 ALA A N 1
ATOM 1483 C CA . ALA A 1 190 ? 5.424 9.581 -2.682 1.00 94.06 190 ALA A CA 1
ATOM 1484 C C . ALA A 1 190 ? 4.478 8.405 -2.384 1.00 94.06 190 ALA A C 1
ATOM 1486 O O . ALA A 1 190 ? 4.963 7.366 -1.945 1.00 94.06 190 ALA A O 1
ATOM 1487 N N . PRO A 1 191 ? 3.151 8.537 -2.553 1.00 95.50 191 PRO A N 1
ATOM 1488 C CA . PRO A 1 191 ? 2.225 7.423 -2.346 1.00 95.50 191 PRO A CA 1
ATOM 1489 C C . PRO A 1 191 ? 2.463 6.308 -3.376 1.00 95.50 191 PRO A C 1
ATOM 1491 O O . PRO A 1 191 ? 2.796 6.592 -4.527 1.00 95.50 191 PRO A O 1
ATOM 1494 N N . MET A 1 192 ? 2.297 5.047 -2.965 1.00 97.25 192 MET A N 1
ATOM 1495 C CA . MET A 1 192 ? 2.190 3.933 -3.912 1.00 97.25 192 MET A CA 1
ATOM 1496 C C . MET A 1 192 ? 0.860 4.039 -4.654 1.00 97.25 192 MET A C 1
ATOM 1498 O O . MET A 1 192 ? -0.156 4.381 -4.053 1.00 97.25 192 MET A O 1
ATOM 1502 N N . MET A 1 193 ? 0.858 3.742 -5.946 1.00 97.94 193 MET A N 1
ATOM 1503 C CA . MET A 1 193 ? -0.339 3.817 -6.770 1.00 97.94 193 MET A CA 1
ATOM 1504 C C . MET A 1 193 ? -0.260 2.802 -7.911 1.00 97.94 193 MET A C 1
ATOM 1506 O O . MET A 1 193 ? 0.834 2.430 -8.340 1.00 97.94 193 MET A O 1
ATOM 1510 N N . VAL A 1 194 ? -1.422 2.352 -8.386 1.00 98.44 194 VAL A N 1
ATOM 1511 C CA . VAL A 1 194 ? -1.534 1.690 -9.689 1.00 98.44 194 VAL A CA 1
ATOM 1512 C C . VAL A 1 194 ? -1.724 2.787 -10.726 1.00 98.44 194 VAL A C 1
ATOM 1514 O O . VAL A 1 194 ? -2.662 3.579 -10.629 1.00 98.44 194 VAL A O 1
ATOM 1517 N N . TRP A 1 195 ? -0.830 2.835 -11.700 1.00 98.56 195 TRP A N 1
ATOM 1518 C CA . TRP A 1 195 ? -0.825 3.824 -12.763 1.00 98.56 195 TRP A CA 1
ATOM 1519 C C . TRP A 1 195 ? -1.139 3.182 -14.104 1.00 98.56 195 TRP A C 1
ATOM 1521 O O . TRP A 1 195 ? -0.688 2.069 -14.384 1.00 98.56 195 TRP A O 1
ATOM 1531 N N . VAL A 1 196 ? -1.848 3.925 -14.945 1.00 98.50 196 VAL A N 1
ATOM 1532 C CA . VAL A 1 196 ? -2.008 3.637 -16.369 1.00 98.50 196 VAL A CA 1
ATOM 1533 C C . VAL A 1 196 ? -1.072 4.570 -17.141 1.00 98.50 196 VAL A C 1
ATOM 1535 O O . VAL A 1 196 ? -1.253 5.790 -17.068 1.00 98.50 196 VAL A O 1
ATOM 1538 N N . PRO A 1 197 ? -0.057 4.042 -17.847 1.00 97.94 197 PRO A N 1
ATOM 1539 C CA . PRO A 1 197 ? 0.778 4.846 -18.731 1.00 97.94 197 PRO A CA 1
ATOM 1540 C C . PRO A 1 197 ? -0.041 5.473 -19.861 1.00 97.94 197 PRO A C 1
ATOM 1542 O O . PRO A 1 197 ? -0.853 4.800 -20.498 1.00 97.94 197 PRO A O 1
ATOM 1545 N N . THR A 1 198 ? 0.178 6.758 -20.124 1.00 96.88 198 THR A N 1
ATOM 1546 C CA . THR A 1 198 ? -0.466 7.482 -21.228 1.00 96.88 198 THR A CA 1
ATOM 1547 C C . THR A 1 198 ? 0.438 7.525 -22.462 1.00 96.88 198 THR A C 1
ATOM 1549 O O . THR A 1 198 ? 1.649 7.316 -22.383 1.00 96.88 198 THR A O 1
ATOM 1552 N N . ALA A 1 199 ? -0.141 7.802 -23.635 1.00 94.38 199 ALA A N 1
ATOM 1553 C CA . ALA A 1 199 ? 0.593 7.806 -24.907 1.00 94.38 199 ALA A CA 1
ATOM 1554 C C . ALA A 1 199 ? 1.689 8.889 -24.993 1.00 94.38 199 ALA A C 1
ATOM 1556 O O . ALA A 1 199 ? 2.664 8.723 -25.720 1.00 94.38 199 ALA A O 1
ATOM 1557 N N . ASP A 1 200 ? 1.545 9.984 -24.246 1.00 93.62 200 ASP A N 1
ATOM 1558 C CA . ASP A 1 200 ? 2.522 11.071 -24.115 1.00 93.62 200 ASP A CA 1
ATOM 1559 C C . ASP A 1 200 ? 3.587 10.809 -23.028 1.00 93.62 200 ASP A C 1
ATOM 1561 O O . ASP A 1 200 ? 4.433 11.662 -22.760 1.00 93.62 200 ASP A O 1
ATOM 1565 N N . GLY A 1 201 ? 3.575 9.619 -22.415 1.00 92.56 201 GLY A N 1
ATOM 1566 C CA . GLY A 1 201 ? 4.536 9.198 -21.394 1.00 92.56 201 GLY A CA 1
ATOM 1567 C C . GLY A 1 201 ? 4.210 9.670 -19.973 1.00 92.56 201 GLY A C 1
ATOM 1568 O O . GLY A 1 201 ? 5.051 9.547 -19.080 1.00 92.56 201 GLY A O 1
ATOM 1569 N N . GLY A 1 202 ? 3.018 10.220 -19.748 1.00 96.44 202 GLY A N 1
ATOM 1570 C CA . GLY A 1 202 ? 2.482 10.513 -18.421 1.00 96.44 202 GLY A CA 1
ATOM 1571 C C . GLY A 1 202 ? 1.945 9.276 -17.690 1.00 96.44 202 GLY A C 1
ATOM 1572 O O . GLY A 1 202 ? 2.070 8.135 -18.145 1.00 96.44 202 GLY A O 1
ATOM 1573 N N . LEU A 1 203 ? 1.353 9.513 -16.515 1.00 97.69 203 LEU A N 1
ATOM 1574 C CA . LEU A 1 203 ? 0.730 8.480 -15.687 1.00 97.69 203 LEU A CA 1
ATOM 1575 C C . LEU A 1 203 ? -0.612 8.963 -15.137 1.00 97.69 203 LEU A C 1
ATOM 1577 O O . LEU A 1 203 ? -0.670 9.970 -14.430 1.00 97.69 203 LEU A O 1
ATOM 1581 N N . GLU A 1 204 ? -1.661 8.180 -15.373 1.00 97.75 204 GLU A N 1
ATOM 1582 C CA . GLU A 1 204 ? -2.982 8.394 -14.781 1.00 97.75 204 GLU A CA 1
ATOM 1583 C C . GLU A 1 204 ? -3.196 7.452 -13.587 1.00 97.75 204 GLU A C 1
ATOM 1585 O O . GLU A 1 204 ? -2.968 6.243 -13.711 1.00 97.75 204 GLU A O 1
ATOM 1590 N N . PRO A 1 205 ? -3.597 7.960 -12.407 1.00 98.00 205 PRO A N 1
ATOM 1591 C CA . PRO A 1 205 ? -3.820 7.118 -11.241 1.00 98.00 205 PRO A CA 1
ATOM 1592 C C . PRO A 1 205 ? -5.140 6.353 -11.367 1.00 98.00 205 PRO A C 1
ATOM 1594 O O . PRO A 1 205 ? -6.180 6.924 -11.685 1.00 98.00 205 PRO A O 1
ATOM 1597 N N . VAL A 1 206 ? -5.116 5.063 -11.037 1.00 98.12 206 VAL A N 1
ATOM 1598 C CA . VAL A 1 206 ? -6.315 4.207 -11.031 1.00 98.12 206 VAL A CA 1
ATOM 1599 C C . VAL A 1 206 ? -7.237 4.512 -9.845 1.00 98.12 206 VAL A C 1
ATOM 1601 O O . VAL A 1 206 ? -8.452 4.354 -9.944 1.00 98.12 206 VAL A O 1
ATOM 1604 N N . LEU A 1 207 ? -6.674 4.948 -8.715 1.00 97.50 207 LEU A N 1
ATOM 1605 C CA . LEU A 1 207 ? -7.421 5.286 -7.503 1.00 97.50 207 LEU A CA 1
ATOM 1606 C C . LEU A 1 207 ? -7.478 6.803 -7.285 1.00 97.50 207 LEU A C 1
ATOM 1608 O O . LEU A 1 207 ? -6.605 7.531 -7.770 1.00 97.50 207 LEU A O 1
ATOM 1612 N N . PRO A 1 208 ? -8.453 7.301 -6.497 1.00 95.94 208 PRO A N 1
ATOM 1613 C CA . PRO A 1 208 ? -8.484 8.699 -6.094 1.00 95.94 208 PRO A CA 1
ATOM 1614 C C . PRO A 1 208 ? -7.146 9.127 -5.494 1.00 95.94 208 PRO A C 1
ATOM 1616 O O . PRO A 1 208 ? -6.575 8.442 -4.650 1.00 95.94 208 PRO A O 1
ATOM 1619 N N . MET A 1 209 ? -6.639 10.276 -5.921 1.00 94.31 209 MET A N 1
ATOM 1620 C CA . MET A 1 209 ? -5.374 10.806 -5.430 1.00 94.31 209 MET A CA 1
ATOM 1621 C C . MET A 1 209 ? -5.369 12.325 -5.547 1.00 94.31 209 MET A C 1
ATOM 1623 O O . MET A 1 209 ? -5.888 12.880 -6.527 1.00 94.31 209 MET A O 1
ATOM 1627 N N . ALA A 1 210 ? -4.759 12.982 -4.561 1.00 93.88 210 ALA A N 1
ATOM 1628 C CA . ALA A 1 210 ? -4.529 14.414 -4.555 1.00 93.88 210 ALA A CA 1
ATOM 1629 C C . ALA A 1 210 ? -3.868 14.865 -5.863 1.00 93.88 210 ALA A C 1
ATOM 1631 O O . ALA A 1 210 ? -2.879 14.279 -6.304 1.00 93.88 210 ALA A O 1
ATOM 1632 N N . GLU A 1 211 ? -4.367 15.953 -6.447 1.00 91.69 211 GLU A N 1
ATOM 1633 C CA . GLU A 1 211 ? -3.831 16.538 -7.683 1.00 91.69 211 GLU A CA 1
ATOM 1634 C C . GLU A 1 211 ? -2.318 16.795 -7.596 1.00 91.69 211 GLU A C 1
ATOM 1636 O O . GLU A 1 211 ? -1.574 16.488 -8.514 1.00 91.69 211 GLU A O 1
ATOM 1641 N N . ARG A 1 212 ? -1.830 17.247 -6.435 1.00 89.69 212 ARG A N 1
ATOM 1642 C CA . ARG A 1 212 ? -0.401 17.525 -6.193 1.00 89.69 212 ARG A CA 1
ATOM 1643 C C . ARG A 1 212 ? 0.495 16.288 -6.170 1.00 89.69 212 ARG A C 1
ATOM 1645 O O . ARG A 1 212 ? 1.715 16.427 -6.199 1.00 89.69 212 ARG A O 1
ATOM 1652 N N . SER A 1 213 ? -0.089 15.104 -6.027 1.00 92.00 213 SER A N 1
ATOM 1653 C CA . SER A 1 213 ? 0.632 13.835 -6.111 1.00 92.00 213 SER A CA 1
ATOM 1654 C C . SER A 1 213 ? 0.616 13.263 -7.529 1.00 92.00 213 SER A C 1
ATOM 1656 O O . SER A 1 213 ? 1.292 12.266 -7.766 1.00 92.00 213 SER A O 1
ATOM 1658 N N . ARG A 1 214 ? -0.117 13.887 -8.465 1.00 93.94 214 ARG A N 1
ATOM 1659 C CA . ARG A 1 214 ? -0.150 13.501 -9.879 1.00 93.94 214 ARG A CA 1
ATOM 1660 C C . ARG A 1 214 ? 1.035 14.133 -10.617 1.00 93.94 214 ARG A C 1
ATOM 1662 O O . ARG A 1 214 ? 1.224 15.347 -10.509 1.00 93.94 214 ARG A O 1
ATOM 1669 N N . PRO A 1 215 ? 1.835 13.348 -11.355 1.00 93.88 215 PRO A N 1
ATOM 1670 C CA . PRO A 1 215 ? 2.855 13.906 -12.232 1.00 93.88 215 PRO A CA 1
ATOM 1671 C C . PRO A 1 215 ? 2.172 14.633 -13.410 1.00 93.88 215 PRO A C 1
ATOM 1673 O O . PRO A 1 215 ? 1.379 14.014 -14.110 1.00 93.88 215 PRO A O 1
ATOM 1676 N N . PRO A 1 216 ? 2.454 15.923 -13.671 1.00 91.38 216 PRO A N 1
ATOM 1677 C CA . PRO A 1 216 ? 1.798 16.694 -14.733 1.00 91.38 216 PRO A CA 1
ATOM 1678 C C . PRO A 1 216 ? 2.357 16.427 -16.147 1.00 91.38 216 PRO A C 1
ATOM 1680 O O . PRO A 1 216 ? 2.112 17.219 -17.051 1.00 91.38 216 PRO A O 1
ATOM 1683 N N . GLY A 1 217 ? 3.162 15.379 -16.351 1.00 90.00 217 GLY A N 1
ATOM 1684 C CA . GLY A 1 217 ? 3.808 15.102 -17.635 1.00 90.00 217 GLY A CA 1
ATOM 1685 C C . GLY A 1 217 ? 4.659 13.836 -17.609 1.00 90.00 217 GLY A C 1
ATOM 1686 O O . GLY A 1 217 ? 4.431 12.959 -16.777 1.00 90.00 217 GLY A O 1
ATOM 1687 N N . LEU A 1 218 ? 5.649 13.772 -18.508 1.00 94.12 218 LEU A N 1
ATOM 1688 C CA . LEU A 1 218 ? 6.500 12.599 -18.722 1.00 94.12 218 LEU A CA 1
ATOM 1689 C C . LEU A 1 218 ? 7.089 12.045 -17.416 1.00 94.12 218 LEU A C 1
ATOM 1691 O O . LEU A 1 218 ? 7.749 12.764 -16.656 1.00 94.12 218 LEU A O 1
ATOM 1695 N N . VAL A 1 219 ? 6.913 10.740 -17.214 1.00 95.25 219 VAL A N 1
ATOM 1696 C CA . VAL A 1 219 ? 7.514 9.989 -16.114 1.00 95.25 219 VAL A CA 1
ATOM 1697 C C . VAL A 1 219 ? 8.516 8.984 -16.668 1.00 95.25 219 VAL A C 1
ATOM 1699 O O . VAL A 1 219 ? 8.194 8.090 -17.444 1.00 95.25 219 VAL A O 1
ATOM 1702 N N . THR A 1 220 ? 9.768 9.123 -16.252 1.00 94.06 220 THR A N 1
ATOM 1703 C CA . THR A 1 220 ? 10.856 8.220 -16.643 1.00 94.06 220 THR A CA 1
ATOM 1704 C C . THR A 1 220 ? 10.851 6.931 -15.815 1.00 94.06 220 THR A C 1
ATOM 1706 O O . THR A 1 220 ? 10.357 6.892 -14.688 1.00 94.06 220 THR A O 1
ATOM 1709 N N . GLY A 1 221 ? 11.415 5.851 -16.365 1.00 90.06 221 GLY A N 1
ATOM 1710 C CA . GLY A 1 221 ? 11.520 4.561 -15.667 1.00 90.06 221 GLY A CA 1
ATOM 1711 C C . GLY A 1 221 ? 10.221 3.749 -15.610 1.00 90.06 221 GLY A C 1
ATOM 1712 O O . GLY A 1 221 ? 10.177 2.725 -14.932 1.00 90.06 221 GLY A O 1
ATOM 1713 N N . VAL A 1 222 ? 9.180 4.178 -16.328 1.00 94.56 222 VAL A N 1
ATOM 1714 C CA . VAL A 1 222 ? 7.916 3.448 -16.476 1.00 94.56 222 VAL A CA 1
ATOM 1715 C C . VAL A 1 222 ? 8.145 2.224 -17.380 1.00 94.56 222 VAL A C 1
ATOM 1717 O O . VAL A 1 222 ? 8.564 2.394 -18.526 1.00 94.56 222 VAL A O 1
ATOM 1720 N N . PRO A 1 223 ? 7.911 0.989 -16.901 1.00 93.94 223 PRO A N 1
ATOM 1721 C CA . PRO A 1 223 ? 7.956 -0.205 -17.739 1.00 93.94 223 PRO A CA 1
ATOM 1722 C C . PRO A 1 223 ? 6.901 -0.148 -18.851 1.00 93.94 223 PRO A C 1
ATOM 1724 O O . PRO A 1 223 ? 5.801 0.357 -18.635 1.00 93.94 223 PRO A O 1
ATOM 1727 N N . ASN A 1 224 ? 7.204 -0.727 -20.014 1.00 93.75 224 ASN A N 1
ATOM 1728 C CA . ASN A 1 224 ? 6.222 -0.888 -21.084 1.00 93.75 224 ASN A CA 1
ATOM 1729 C C . ASN A 1 224 ? 5.210 -1.986 -20.713 1.00 93.75 224 ASN A C 1
ATOM 1731 O O . ASN A 1 224 ? 5.449 -3.166 -20.967 1.00 93.75 224 ASN A O 1
ATOM 1735 N N . ALA A 1 225 ? 4.117 -1.601 -20.060 1.00 97.00 225 ALA A N 1
ATOM 1736 C CA . ALA A 1 225 ? 3.047 -2.494 -19.636 1.00 97.00 225 ALA A CA 1
ATOM 1737 C C . ALA A 1 225 ? 1.708 -1.736 -19.571 1.00 97.00 225 ALA A C 1
ATOM 1739 O O . ALA A 1 225 ? 1.717 -0.519 -19.376 1.00 97.00 225 ALA A O 1
ATOM 1740 N N . PRO A 1 226 ? 0.555 -2.423 -19.685 1.00 97.88 226 PRO A N 1
ATOM 1741 C CA . PRO A 1 226 ? -0.759 -1.774 -19.607 1.00 97.88 226 PRO A CA 1
ATOM 1742 C C . PRO A 1 226 ? -1.032 -1.045 -18.287 1.00 97.88 226 PRO A C 1
ATOM 1744 O O . PRO A 1 226 ? -1.750 -0.048 -18.268 1.00 97.88 226 PRO A O 1
ATOM 1747 N N . ALA A 1 227 ? -0.458 -1.527 -17.185 1.00 98.50 227 ALA A N 1
ATOM 1748 C CA . ALA A 1 227 ? -0.466 -0.841 -15.901 1.00 98.50 227 ALA A CA 1
ATOM 1749 C C . ALA A 1 227 ? 0.849 -1.064 -15.151 1.00 98.50 227 ALA A C 1
ATOM 1751 O O . ALA A 1 227 ? 1.613 -1.987 -15.446 1.00 98.50 227 ALA A O 1
ATOM 1752 N N . VAL A 1 228 ? 1.111 -0.226 -14.152 1.00 98.38 228 VAL A N 1
ATOM 1753 C CA . VAL A 1 228 ? 2.296 -0.338 -13.300 1.00 98.38 228 VAL A CA 1
ATOM 1754 C C . VAL A 1 228 ? 1.971 0.047 -11.858 1.00 98.38 228 VAL A C 1
ATOM 1756 O O . VAL A 1 228 ? 1.337 1.067 -11.603 1.00 98.38 228 VAL A O 1
ATOM 1759 N N . LEU A 1 229 ? 2.423 -0.751 -10.893 1.00 98.50 229 LEU A N 1
ATOM 1760 C CA . LEU A 1 229 ? 2.501 -0.328 -9.492 1.00 98.50 229 LEU A CA 1
ATOM 1761 C C . LEU A 1 229 ? 3.772 0.488 -9.296 1.00 98.50 229 LEU A C 1
ATOM 1763 O O . LEU A 1 229 ? 4.840 0.038 -9.693 1.00 98.50 229 LEU A O 1
ATOM 1767 N N . GLY A 1 230 ? 3.692 1.653 -8.666 1.00 97.50 230 GLY A N 1
ATOM 1768 C CA . GLY A 1 230 ? 4.896 2.397 -8.311 1.00 97.50 230 GLY A CA 1
ATOM 1769 C C . GLY A 1 230 ? 4.628 3.722 -7.616 1.00 97.50 230 GLY A C 1
ATOM 1770 O O . GLY A 1 230 ? 3.485 4.140 -7.411 1.00 97.50 230 GLY A O 1
ATOM 1771 N N . ARG A 1 231 ? 5.716 4.402 -7.257 1.00 96.88 231 ARG A N 1
ATOM 1772 C CA . ARG A 1 231 ? 5.713 5.707 -6.591 1.00 96.88 231 ARG A CA 1
ATOM 1773 C C . ARG A 1 231 ? 6.272 6.758 -7.543 1.00 96.88 231 ARG A C 1
ATOM 1775 O O . ARG A 1 231 ? 7.455 6.720 -7.870 1.00 96.88 231 ARG A O 1
ATOM 1782 N N . ALA A 1 232 ? 5.435 7.692 -7.990 1.00 95.69 232 ALA A N 1
ATOM 1783 C CA . ALA A 1 232 ? 5.879 8.803 -8.829 1.00 95.69 232 ALA A CA 1
ATOM 1784 C C . ALA A 1 232 ? 6.625 9.836 -7.970 1.00 95.69 232 ALA A C 1
ATOM 1786 O O . ALA A 1 232 ? 6.069 10.393 -7.020 1.00 95.69 232 ALA A O 1
ATOM 1787 N N . VAL A 1 233 ? 7.894 10.084 -8.288 1.00 94.62 233 VAL A N 1
ATOM 1788 C CA . VAL A 1 233 ? 8.782 10.946 -7.504 1.00 94.62 233 VAL A CA 1
ATOM 1789 C C . VAL A 1 233 ? 9.260 12.115 -8.354 1.00 94.62 233 VAL A C 1
ATOM 1791 O O . VAL A 1 233 ? 9.790 11.942 -9.451 1.00 94.62 233 VAL A O 1
ATOM 1794 N N . GLN A 1 234 ? 9.101 13.322 -7.817 1.00 92.69 234 GLN A N 1
ATOM 1795 C CA . GLN A 1 234 ? 9.574 14.545 -8.455 1.00 92.69 234 GLN A CA 1
ATOM 1796 C C . GLN A 1 234 ? 11.107 14.648 -8.382 1.00 92.69 234 GLN A C 1
ATOM 1798 O O . GLN A 1 234 ? 11.705 14.374 -7.341 1.00 92.69 234 GLN A O 1
ATOM 1803 N N . HIS A 1 235 ? 11.731 15.102 -9.464 1.00 89.06 235 HIS A N 1
ATOM 1804 C CA . HIS A 1 235 ? 13.164 15.351 -9.640 1.00 89.06 235 HIS A CA 1
ATOM 1805 C C . HIS A 1 235 ? 13.365 16.690 -10.394 1.00 89.06 235 HIS A C 1
ATOM 1807 O O . HIS A 1 235 ? 12.450 17.117 -11.098 1.00 89.06 235 HIS A O 1
ATOM 1813 N N . PRO A 1 236 ? 14.516 17.388 -10.275 1.00 86.94 236 PRO A N 1
ATOM 1814 C CA . PRO A 1 236 ? 14.799 18.594 -11.061 1.00 86.94 236 PRO A CA 1
ATOM 1815 C C . PRO A 1 236 ? 14.572 18.436 -12.570 1.00 86.94 236 PRO A C 1
ATOM 1817 O O . PRO A 1 236 ? 14.025 19.337 -13.195 1.00 86.94 236 PRO A O 1
ATOM 1820 N N . ASP A 1 237 ? 14.920 17.272 -13.121 1.00 86.62 237 ASP A N 1
ATOM 1821 C CA . ASP A 1 237 ? 14.799 16.975 -14.558 1.00 86.62 237 ASP A CA 1
ATOM 1822 C C . ASP A 1 237 ? 13.426 16.405 -14.970 1.00 86.62 237 ASP A C 1
ATOM 1824 O O . ASP A 1 237 ? 13.253 15.975 -16.107 1.00 86.62 237 ASP A O 1
ATOM 1828 N N . GLY A 1 238 ? 12.448 16.353 -14.058 1.00 90.06 238 GLY A N 1
ATOM 1829 C CA . GLY A 1 238 ? 11.107 15.829 -14.334 1.00 90.06 238 GLY A CA 1
ATOM 1830 C C . GLY A 1 238 ? 10.622 14.834 -13.284 1.00 90.06 238 GLY A C 1
ATOM 1831 O O . GLY A 1 238 ? 10.872 14.992 -12.092 1.00 90.06 238 GLY A O 1
ATOM 1832 N N . TRP A 1 239 ? 9.891 13.808 -13.709 1.00 93.50 239 TRP A N 1
ATOM 1833 C CA . TRP A 1 239 ? 9.379 12.768 -12.817 1.00 93.50 239 TRP A CA 1
ATOM 1834 C C . TRP A 1 239 ? 9.995 11.420 -13.156 1.00 93.50 239 TRP A C 1
ATOM 1836 O O . TRP A 1 239 ? 10.348 11.141 -14.305 1.00 93.50 239 TRP A O 1
ATOM 1846 N N . TRP A 1 240 ? 10.11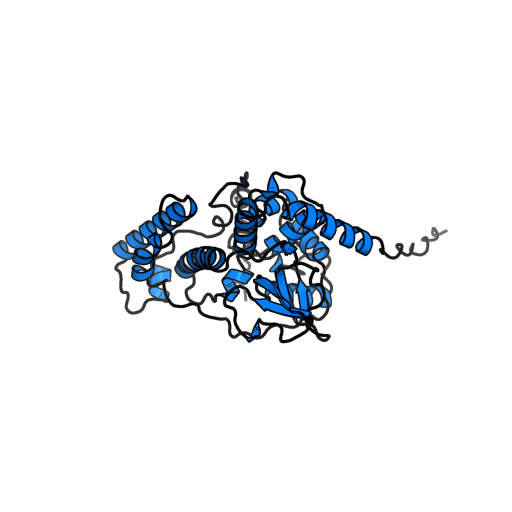3 10.568 -12.147 1.00 94.50 240 TRP A N 1
ATOM 1847 C CA . TRP A 1 240 ? 10.531 9.185 -12.324 1.00 94.50 240 TRP A CA 1
ATOM 1848 C C . TRP A 1 240 ? 9.694 8.254 -11.451 1.00 94.50 240 TRP A C 1
ATOM 1850 O O . TRP A 1 240 ? 9.138 8.675 -10.432 1.00 94.50 240 TRP A O 1
ATOM 1860 N N . LEU A 1 241 ? 9.583 6.995 -11.869 1.00 95.06 241 LEU A N 1
ATOM 1861 C CA . LEU A 1 241 ? 8.817 5.978 -11.160 1.00 95.06 241 LEU A CA 1
ATOM 1862 C C . LEU A 1 241 ? 9.744 5.091 -10.318 1.00 95.06 241 LEU A C 1
ATOM 1864 O O . LEU A 1 241 ? 10.563 4.346 -10.852 1.00 95.06 241 LEU A O 1
ATOM 1868 N N . ALA A 1 242 ? 9.594 5.169 -8.997 1.00 94.19 242 ALA A N 1
ATOM 1869 C CA . ALA A 1 242 ? 10.293 4.323 -8.033 1.00 94.19 242 ALA A CA 1
ATOM 1870 C C . ALA A 1 242 ? 9.475 3.074 -7.699 1.00 94.19 242 ALA A C 1
ATOM 1872 O O . ALA A 1 242 ? 8.241 3.137 -7.693 1.00 94.19 242 ALA A O 1
ATOM 1873 N N . CYS A 1 243 ? 10.144 1.968 -7.357 1.00 94.69 243 CYS A N 1
ATOM 1874 C CA . CYS A 1 243 ? 9.502 0.699 -7.010 1.00 94.69 243 CYS A CA 1
ATOM 1875 C C . CYS A 1 243 ? 8.462 0.287 -8.057 1.00 94.69 243 CYS A C 1
ATOM 1877 O O . CYS A 1 243 ? 7.318 -0.017 -7.717 1.00 94.69 243 CYS A O 1
ATOM 1879 N N . ALA A 1 244 ? 8.853 0.331 -9.331 1.00 95.75 244 ALA A N 1
ATOM 1880 C CA . ALA A 1 244 ? 7.971 0.037 -10.450 1.00 95.75 244 ALA A CA 1
ATOM 1881 C C . ALA A 1 244 ? 7.779 -1.479 -10.604 1.00 95.75 244 ALA A C 1
ATOM 1883 O O . ALA A 1 244 ? 8.768 -2.195 -10.690 1.00 95.75 244 ALA A O 1
ATOM 1884 N N . LEU A 1 245 ? 6.542 -1.964 -10.702 1.00 97.62 245 LEU A N 1
ATOM 1885 C CA . LEU A 1 245 ? 6.222 -3.351 -11.053 1.00 97.62 245 LEU A CA 1
ATOM 1886 C C . LEU A 1 245 ? 5.203 -3.367 -12.201 1.00 97.62 245 LEU A C 1
ATOM 1888 O O . LEU A 1 245 ? 4.091 -2.867 -12.008 1.00 97.62 245 LEU A O 1
ATOM 1892 N N . PRO A 1 246 ? 5.544 -3.913 -13.383 1.00 98.12 246 PRO A N 1
ATOM 1893 C CA . PRO A 1 246 ? 4.610 -3.987 -14.499 1.00 98.12 246 PRO A CA 1
ATOM 1894 C C . PRO A 1 246 ? 3.476 -4.973 -14.213 1.00 98.12 246 PRO A C 1
ATOM 1896 O O . PRO A 1 246 ? 3.695 -6.044 -13.641 1.00 98.12 246 PRO A O 1
ATOM 1899 N N . LEU A 1 247 ? 2.274 -4.619 -14.661 1.00 98.44 247 LEU A N 1
ATOM 1900 C CA . LEU A 1 247 ? 1.069 -5.436 -14.576 1.00 98.44 247 LEU A CA 1
ATOM 1901 C C . LEU A 1 247 ? 0.517 -5.692 -15.989 1.00 98.44 247 LEU A C 1
ATOM 1903 O O . LEU A 1 247 ? 0.483 -4.762 -16.801 1.00 98.44 247 LEU A O 1
ATOM 1907 N N . PRO A 1 248 ? 0.054 -6.917 -16.300 1.00 98.12 248 PRO A N 1
ATOM 1908 C CA . PRO A 1 248 ? -0.397 -7.268 -17.650 1.00 98.12 248 PRO A CA 1
ATOM 1909 C C . PRO A 1 248 ? -1.740 -6.630 -18.023 1.00 98.12 248 PRO A C 1
ATOM 1911 O O . PRO A 1 248 ? -2.043 -6.501 -19.201 1.00 98.12 248 PRO A O 1
ATOM 1914 N N . ILE A 1 249 ? -2.538 -6.232 -17.033 1.00 98.00 249 ILE A N 1
ATOM 1915 C CA . ILE A 1 249 ? -3.824 -5.546 -17.182 1.00 98.00 249 ILE A CA 1
ATOM 1916 C C . ILE A 1 249 ? -4.036 -4.617 -15.982 1.00 98.00 249 ILE A C 1
ATOM 1918 O O . ILE A 1 249 ? -3.380 -4.766 -14.948 1.00 98.00 249 ILE A O 1
ATOM 1922 N N . VAL A 1 250 ? -4.964 -3.670 -16.113 1.00 98.25 250 VAL A N 1
ATOM 1923 C CA . VAL A 1 250 ? -5.377 -2.778 -15.022 1.00 98.25 250 VAL A CA 1
ATOM 1924 C C . VAL A 1 250 ? -6.268 -3.563 -14.044 1.00 98.25 250 VAL A C 1
ATOM 1926 O O . VAL A 1 250 ? -7.325 -4.033 -14.468 1.00 98.25 250 VAL A O 1
ATOM 1929 N N . PRO A 1 251 ? -5.896 -3.718 -12.757 1.00 95.81 251 PRO A N 1
ATOM 1930 C CA . PRO A 1 251 ? -6.778 -4.327 -11.764 1.00 95.81 251 PRO A CA 1
ATOM 1931 C C . PRO A 1 251 ? -8.037 -3.489 -11.525 1.00 95.81 251 PRO A C 1
ATOM 1933 O O . PRO A 1 251 ? -8.008 -2.263 -11.650 1.00 95.81 251 PRO A O 1
ATOM 1936 N N . GLU A 1 252 ? -9.135 -4.138 -11.133 1.00 93.81 252 GLU A N 1
ATOM 1937 C CA . GLU A 1 252 ? -10.414 -3.454 -10.930 1.00 93.81 252 GLU A CA 1
ATOM 1938 C C . GLU A 1 252 ? -10.326 -2.393 -9.808 1.00 93.81 252 GLU A C 1
ATOM 1940 O O . GLU A 1 252 ? -10.095 -2.746 -8.643 1.00 93.81 252 GLU A O 1
ATOM 1945 N N . PRO A 1 253 ? -10.573 -1.098 -10.105 1.00 96.88 253 PRO A N 1
ATOM 1946 C CA . PRO A 1 253 ? -10.398 -0.022 -9.127 1.00 96.88 253 PRO A CA 1
ATOM 1947 C C . PRO A 1 253 ? -11.262 -0.200 -7.874 1.00 96.88 253 PRO A C 1
ATOM 1949 O O . PRO A 1 253 ? -10.815 0.087 -6.765 1.00 96.88 253 PRO A O 1
ATOM 1952 N N . ALA A 1 254 ? -12.488 -0.709 -8.035 1.00 91.50 254 ALA A N 1
ATOM 1953 C CA . ALA A 1 254 ? -13.440 -0.873 -6.941 1.00 91.50 254 ALA A CA 1
ATOM 1954 C C . ALA A 1 254 ? -12.952 -1.868 -5.875 1.00 91.50 254 ALA A C 1
ATOM 1956 O O . ALA A 1 254 ? -13.184 -1.654 -4.686 1.00 91.50 254 ALA A O 1
ATOM 1957 N N . ILE A 1 255 ? -12.257 -2.935 -6.279 1.00 89.44 255 ILE A N 1
ATOM 1958 C CA . ILE A 1 255 ? -11.721 -3.945 -5.354 1.00 89.44 255 ILE A CA 1
ATOM 1959 C C . ILE A 1 255 ? -10.560 -3.357 -4.552 1.00 89.44 255 ILE A C 1
ATOM 1961 O O . ILE A 1 255 ? -10.543 -3.449 -3.322 1.00 89.44 255 ILE A O 1
ATOM 1965 N N . LEU A 1 256 ? -9.634 -2.685 -5.240 1.00 93.19 256 LEU A N 1
ATOM 1966 C CA . LEU A 1 256 ? -8.503 -2.004 -4.610 1.00 93.19 256 LEU A CA 1
ATOM 1967 C C . LEU A 1 256 ? -8.978 -0.933 -3.618 1.00 93.19 256 LEU A C 1
ATOM 1969 O O . LEU A 1 256 ? -8.499 -0.871 -2.484 1.00 93.19 256 LEU A O 1
ATOM 1973 N N . GLN A 1 257 ? -9.947 -0.113 -4.033 1.00 94.62 257 GLN A N 1
ATOM 1974 C CA . GLN A 1 257 ? -10.497 0.958 -3.212 1.00 94.62 257 GLN A CA 1
ATOM 1975 C C . GLN A 1 257 ? -11.173 0.407 -1.954 1.00 94.62 257 GLN A C 1
ATOM 1977 O O . GLN A 1 257 ? -10.847 0.866 -0.865 1.00 94.62 257 GLN A O 1
ATOM 1982 N N . ARG A 1 258 ? -12.034 -0.615 -2.070 1.00 91.00 258 ARG A N 1
ATOM 1983 C CA . ARG A 1 258 ? -12.722 -1.217 -0.911 1.00 91.00 258 ARG A CA 1
ATOM 1984 C C . ARG A 1 258 ? -11.747 -1.762 0.128 1.00 91.00 258 ARG A C 1
ATOM 1986 O O . ARG A 1 258 ? -11.918 -1.509 1.319 1.00 91.00 258 ARG A O 1
ATOM 1993 N N . ARG A 1 259 ? -10.699 -2.476 -0.302 1.00 91.94 259 ARG A N 1
ATOM 1994 C CA . ARG A 1 259 ? -9.700 -3.032 0.625 1.00 91.94 259 ARG A CA 1
ATOM 1995 C C . ARG A 1 259 ? -8.929 -1.941 1.370 1.00 91.94 259 ARG A C 1
ATOM 1997 O O . ARG A 1 259 ? -8.682 -2.078 2.571 1.00 91.94 259 ARG A O 1
ATOM 2004 N N . LEU A 1 260 ? -8.560 -0.868 0.672 1.00 92.94 260 LEU A N 1
ATOM 2005 C CA . LEU A 1 260 ? -7.874 0.276 1.269 1.00 92.94 260 LEU A CA 1
ATOM 2006 C C . LEU A 1 260 ? -8.800 1.116 2.156 1.00 92.94 260 LEU A C 1
ATOM 2008 O O . LEU A 1 260 ? -8.368 1.565 3.210 1.00 92.94 260 LEU A O 1
ATOM 2012 N N . GLU A 1 261 ? -10.067 1.308 1.790 1.00 93.62 261 GLU A N 1
ATOM 2013 C CA . GLU A 1 261 ? -11.060 1.996 2.625 1.00 93.62 261 GLU A CA 1
ATOM 2014 C C . GLU A 1 261 ? -11.315 1.249 3.935 1.00 93.62 261 GLU A C 1
ATOM 2016 O O . GLU A 1 261 ? -11.357 1.873 4.996 1.00 93.62 261 GLU A O 1
ATOM 2021 N N . LEU A 1 262 ? -11.406 -0.082 3.877 1.00 91.31 262 LEU A N 1
ATOM 2022 C CA . LEU A 1 262 ? -11.544 -0.929 5.058 1.00 91.31 262 LEU A CA 1
ATOM 2023 C C . LEU A 1 262 ? -10.361 -0.734 6.023 1.00 91.31 262 LEU A C 1
ATOM 2025 O O . LEU A 1 262 ? -10.557 -0.519 7.222 1.00 91.31 262 LEU A O 1
ATOM 2029 N N . GLU A 1 263 ? -9.129 -0.724 5.504 1.00 91.50 263 GLU A N 1
ATOM 2030 C CA . GLU A 1 263 ? -7.959 -0.447 6.343 1.00 91.50 263 GLU A CA 1
ATOM 2031 C C . GLU A 1 263 ? -7.911 1.011 6.806 1.00 91.50 263 GLU A C 1
ATOM 2033 O O . GLU A 1 263 ? -7.564 1.289 7.951 1.00 91.50 263 GLU A O 1
ATOM 2038 N N . TYR A 1 264 ? -8.311 1.961 5.964 1.00 92.62 264 TYR A N 1
ATOM 2039 C CA . TYR A 1 264 ? -8.384 3.370 6.331 1.00 92.62 264 TYR A CA 1
ATOM 2040 C C . TYR A 1 264 ? -9.323 3.579 7.526 1.00 92.62 264 TYR A C 1
ATOM 2042 O O . TYR A 1 264 ? -8.961 4.272 8.478 1.00 92.62 264 TYR A O 1
ATOM 2050 N N . GLN A 1 265 ? -10.488 2.923 7.542 1.00 92.50 265 GLN A N 1
ATOM 2051 C CA . GLN A 1 265 ? -11.381 2.908 8.703 1.00 92.50 265 GLN A CA 1
ATOM 2052 C C . GLN A 1 265 ? -10.676 2.325 9.936 1.00 92.50 265 GLN A C 1
ATOM 2054 O O . GLN A 1 265 ? -10.686 2.961 10.996 1.00 92.50 265 GLN A O 1
ATOM 2059 N N . ARG A 1 266 ? -9.998 1.173 9.802 1.00 90.94 266 ARG A N 1
ATOM 2060 C CA . ARG A 1 266 ? -9.263 0.547 10.913 1.00 90.94 266 ARG A CA 1
ATOM 2061 C C . ARG A 1 266 ? -8.214 1.489 11.505 1.00 90.94 266 ARG A C 1
ATOM 2063 O O . ARG A 1 266 ? -8.185 1.687 12.718 1.00 90.94 266 ARG A O 1
ATOM 2070 N N . LEU A 1 267 ? -7.410 2.135 10.663 1.00 89.12 267 LEU A N 1
ATOM 2071 C CA . LEU A 1 267 ? -6.363 3.075 11.070 1.00 89.12 267 LEU A CA 1
ATOM 2072 C C . LEU A 1 267 ? -6.914 4.333 11.752 1.00 89.12 267 LEU A C 1
ATOM 2074 O O . LEU A 1 267 ? -6.315 4.861 12.694 1.00 89.12 267 LEU A O 1
ATOM 2078 N N . ARG A 1 268 ? -8.083 4.815 11.324 1.00 90.31 268 ARG A N 1
ATOM 2079 C CA . ARG A 1 268 ? -8.720 6.011 11.895 1.00 90.31 268 ARG A CA 1
ATOM 2080 C C . ARG A 1 268 ? -9.283 5.822 13.292 1.00 90.31 268 ARG A C 1
ATOM 2082 O O . ARG A 1 268 ? -9.564 6.820 13.960 1.00 90.31 268 ARG A O 1
ATOM 2089 N N . ARG A 1 269 ? -9.394 4.581 13.765 1.00 90.81 269 ARG A N 1
ATOM 2090 C CA . ARG A 1 269 ? -9.621 4.302 15.189 1.00 90.81 269 ARG A CA 1
ATOM 2091 C C . ARG A 1 269 ? -8.493 4.885 16.049 1.00 90.81 269 ARG A C 1
ATOM 2093 O O . ARG A 1 269 ? -8.754 5.342 17.159 1.00 90.81 269 ARG A O 1
ATOM 2100 N N . HIS A 1 270 ? -7.280 4.972 15.493 1.00 85.88 270 HIS A N 1
ATOM 2101 C CA . HIS A 1 270 ? -6.076 5.476 16.160 1.00 85.88 270 HIS A CA 1
ATOM 2102 C C . HIS A 1 270 ? -5.730 6.929 15.792 1.00 85.88 270 HIS A C 1
ATOM 2104 O O . HIS A 1 270 ? -5.461 7.733 16.687 1.00 85.88 270 HIS A O 1
ATOM 2110 N N . ASP A 1 271 ? -5.762 7.301 14.504 1.00 87.12 271 ASP A N 1
ATOM 2111 C CA . ASP A 1 271 ? -5.517 8.686 14.051 1.00 87.12 271 ASP A CA 1
ATOM 2112 C C . ASP A 1 271 ? -6.515 9.137 12.975 1.00 87.12 271 ASP A C 1
ATOM 2114 O O . ASP A 1 271 ? -6.445 8.759 11.806 1.00 87.12 271 ASP A O 1
ATOM 2118 N N . ARG A 1 272 ? -7.426 10.040 13.351 1.00 89.00 272 ARG A N 1
ATOM 2119 C CA . ARG A 1 272 ? -8.460 10.559 12.441 1.00 89.00 272 ARG A CA 1
ATOM 2120 C C . ARG A 1 272 ? -7.974 11.597 11.443 1.00 89.00 272 ARG A C 1
ATOM 2122 O O . ARG A 1 272 ? -8.739 11.970 10.552 1.00 89.00 272 ARG A O 1
ATOM 2129 N N . ARG A 1 273 ? -6.748 12.102 11.597 1.00 88.75 273 ARG A N 1
ATOM 2130 C CA . ARG A 1 273 ? -6.154 13.067 10.661 1.00 88.75 273 ARG A CA 1
ATOM 2131 C C . ARG A 1 273 ? -5.531 12.393 9.450 1.00 88.75 273 ARG A C 1
ATOM 2133 O O . ARG A 1 273 ? -5.196 13.120 8.516 1.00 88.75 273 ARG A O 1
ATOM 2140 N N . MET A 1 274 ? -5.366 11.070 9.493 1.00 89.94 274 MET A N 1
ATOM 2141 C CA . MET A 1 274 ? -4.769 10.291 8.420 1.00 89.94 274 MET A CA 1
ATOM 2142 C C . MET A 1 274 ? -5.414 10.637 7.080 1.00 89.94 274 MET A C 1
ATOM 2144 O O . MET A 1 274 ? -6.639 10.728 6.965 1.00 89.94 274 MET A O 1
ATOM 2148 N N . THR A 1 275 ? -4.577 10.865 6.078 1.00 94.12 275 THR A N 1
ATOM 2149 C CA . THR A 1 275 ? -5.012 11.129 4.706 1.00 94.12 275 THR A CA 1
ATOM 2150 C C . THR A 1 275 ? -4.998 9.849 3.880 1.00 94.12 275 THR A C 1
ATOM 2152 O O . THR A 1 275 ? -4.357 8.867 4.253 1.00 94.12 275 THR A O 1
ATOM 2155 N N . TRP A 1 276 ? -5.695 9.858 2.749 1.00 94.88 276 TRP A N 1
ATOM 2156 C CA . TRP A 1 276 ? -5.670 8.757 1.791 1.00 94.88 276 TRP A CA 1
ATOM 2157 C C . TRP A 1 276 ? -4.248 8.474 1.279 1.00 94.88 276 TRP A C 1
ATOM 2159 O O . TRP A 1 276 ? -3.820 7.334 1.151 1.00 94.88 276 TRP A O 1
ATOM 2169 N N . GLU A 1 277 ? -3.438 9.508 1.075 1.00 95.06 277 GLU A N 1
ATOM 2170 C CA . GLU A 1 277 ? -2.046 9.325 0.677 1.00 95.06 277 GLU A CA 1
ATOM 2171 C C . GLU A 1 277 ? -1.177 8.772 1.817 1.00 95.06 277 GLU A C 1
ATOM 2173 O O . GLU A 1 277 ? -0.157 8.147 1.539 1.00 95.06 277 GLU A O 1
ATOM 2178 N N . ASP A 1 278 ? -1.550 8.956 3.090 1.00 92.38 278 ASP A N 1
ATOM 2179 C CA . ASP A 1 278 ? -0.819 8.337 4.203 1.00 92.38 278 ASP A CA 1
ATOM 2180 C C . ASP A 1 278 ? -0.996 6.811 4.198 1.00 92.38 278 ASP A C 1
ATOM 2182 O O . ASP A 1 278 ? -0.002 6.102 4.339 1.00 92.38 278 ASP A O 1
ATOM 2186 N N . ILE A 1 279 ? -2.203 6.286 3.938 1.00 91.75 279 ILE A N 1
ATOM 2187 C CA . ILE A 1 279 ? -2.387 4.830 3.792 1.00 91.75 279 ILE A CA 1
ATOM 2188 C C . ILE A 1 279 ? -1.621 4.293 2.576 1.00 91.75 279 ILE A C 1
ATOM 2190 O O . ILE A 1 279 ? -0.927 3.289 2.691 1.00 91.75 279 ILE A O 1
ATOM 2194 N N . LEU A 1 280 ? -1.637 4.995 1.442 1.00 94.12 280 LEU A N 1
ATOM 2195 C CA . LEU A 1 280 ? -0.878 4.589 0.252 1.00 94.12 280 LEU A CA 1
ATOM 2196 C C . LEU A 1 280 ? 0.646 4.642 0.448 1.00 94.12 280 LEU A C 1
ATOM 2198 O O . LEU A 1 280 ? 1.393 3.953 -0.248 1.00 94.12 280 LEU A O 1
ATOM 2202 N N . ARG A 1 281 ? 1.144 5.472 1.371 1.00 92.06 281 ARG A N 1
ATOM 2203 C CA . ARG A 1 281 ? 2.571 5.506 1.720 1.00 92.06 281 ARG A CA 1
ATOM 2204 C C . ARG A 1 281 ? 2.945 4.392 2.678 1.00 92.06 281 ARG A C 1
ATOM 2206 O O . ARG A 1 281 ? 3.995 3.782 2.482 1.00 92.06 281 ARG A O 1
ATOM 2213 N N . ASP A 1 282 ? 2.120 4.196 3.699 1.00 87.31 282 ASP A N 1
ATOM 2214 C CA . ASP A 1 282 ? 2.451 3.416 4.889 1.00 87.31 282 ASP A CA 1
ATOM 2215 C C . ASP A 1 282 ? 2.014 1.967 4.754 1.00 87.31 282 ASP A C 1
ATOM 2217 O O . ASP A 1 282 ? 2.641 1.091 5.327 1.00 87.31 282 ASP A O 1
ATOM 2221 N N . ARG A 1 283 ? 0.947 1.714 4.000 1.00 89.50 283 ARG A N 1
ATOM 2222 C CA . ARG A 1 283 ? 0.378 0.388 3.755 1.00 89.50 283 ARG A CA 1
ATOM 2223 C C . ARG A 1 283 ? 0.395 0.055 2.269 1.00 89.50 283 ARG A C 1
ATOM 2225 O O . ARG A 1 283 ? -0.542 -0.535 1.736 1.00 89.50 283 ARG A O 1
ATOM 2232 N N . SER A 1 284 ? 1.468 0.452 1.580 1.00 92.38 284 SER A N 1
ATOM 2233 C CA . SER A 1 284 ? 1.635 0.170 0.152 1.00 92.38 284 SER A CA 1
ATOM 2234 C C . SER A 1 284 ? 1.598 -1.319 -0.161 1.00 92.38 284 SER A C 1
ATOM 2236 O O . SER A 1 284 ? 1.124 -1.696 -1.227 1.00 92.38 284 SER A O 1
ATOM 2238 N N . GLU A 1 285 ? 2.051 -2.163 0.769 1.00 92.75 285 GLU A N 1
ATOM 2239 C CA . GLU A 1 285 ? 1.992 -3.612 0.622 1.00 92.75 285 GLU A CA 1
ATOM 2240 C C . GLU A 1 285 ? 0.558 -4.124 0.480 1.00 92.75 285 GLU A C 1
ATOM 2242 O O . GLU A 1 285 ? 0.349 -5.066 -0.272 1.00 92.75 285 GLU A O 1
ATOM 2247 N N . LEU A 1 286 ? -0.436 -3.482 1.112 1.00 91.62 286 LEU A N 1
ATOM 2248 C CA . LEU A 1 286 ? -1.835 -3.880 0.948 1.00 91.62 286 LEU A CA 1
ATOM 2249 C C . LEU A 1 286 ? -2.330 -3.616 -0.471 1.00 91.62 286 LEU A C 1
ATOM 2251 O O . LEU A 1 286 ? -2.982 -4.477 -1.055 1.00 91.62 286 LEU A O 1
ATOM 2255 N N . LEU A 1 287 ? -2.012 -2.447 -1.038 1.00 95.56 287 LEU A N 1
ATOM 2256 C CA . LEU A 1 287 ? -2.372 -2.132 -2.422 1.00 95.56 287 LEU A CA 1
ATOM 2257 C C . LEU A 1 287 ? -1.713 -3.127 -3.385 1.00 95.56 287 LEU A C 1
ATOM 2259 O O . LEU A 1 287 ? -2.388 -3.692 -4.244 1.00 95.56 287 LEU A O 1
ATOM 2263 N N . CYS A 1 288 ? -0.409 -3.364 -3.210 1.00 96.69 288 CYS A N 1
ATOM 2264 C CA . CYS A 1 288 ? 0.343 -4.320 -4.015 1.00 96.69 288 CYS A CA 1
ATOM 2265 C C . CYS A 1 288 ? -0.255 -5.728 -3.923 1.00 96.69 288 CYS A C 1
ATOM 2267 O O . CYS A 1 288 ? -0.536 -6.331 -4.958 1.00 96.69 288 CYS A O 1
ATOM 2269 N N . ARG A 1 289 ? -0.513 -6.212 -2.704 1.00 94.19 289 ARG A N 1
ATOM 2270 C CA . ARG A 1 289 ? -1.070 -7.542 -2.457 1.00 94.19 289 ARG A CA 1
ATOM 2271 C C . ARG A 1 289 ? -2.443 -7.703 -3.083 1.00 94.19 289 ARG A C 1
ATOM 2273 O O . ARG A 1 289 ? -2.644 -8.642 -3.839 1.00 94.19 289 ARG A O 1
ATOM 2280 N N . THR A 1 290 ? -3.344 -6.753 -2.847 1.00 93.50 290 THR A N 1
ATOM 2281 C CA . THR A 1 290 ? -4.712 -6.795 -3.390 1.00 93.50 290 THR A CA 1
ATOM 2282 C C . THR A 1 290 ? -4.697 -6.829 -4.919 1.00 93.50 290 THR A C 1
ATOM 2284 O O . THR A 1 290 ? -5.436 -7.594 -5.533 1.00 93.50 290 THR A O 1
ATOM 2287 N N . ALA A 1 291 ? -3.825 -6.035 -5.551 1.00 96.56 291 ALA A N 1
ATOM 2288 C CA . ALA A 1 291 ? -3.648 -6.068 -7.000 1.00 96.56 291 ALA A CA 1
ATOM 2289 C C . ALA A 1 291 ? -3.111 -7.428 -7.478 1.00 96.56 291 ALA A C 1
ATOM 2291 O O . ALA A 1 291 ? -3.619 -7.978 -8.451 1.00 96.56 291 ALA A O 1
ATOM 2292 N N . CYS A 1 292 ? -2.119 -7.994 -6.787 1.00 95.62 292 CYS A N 1
ATOM 2293 C CA . CYS A 1 292 ? -1.527 -9.284 -7.140 1.00 95.62 292 CYS A CA 1
ATOM 2294 C C . CYS A 1 292 ? -2.504 -10.458 -6.953 1.00 95.62 292 CYS A C 1
ATOM 2296 O O . CYS A 1 292 ? -2.576 -11.327 -7.820 1.00 95.62 292 CYS A O 1
ATOM 2298 N N . GLU A 1 293 ? -3.286 -10.472 -5.873 1.00 91.19 293 GLU A N 1
ATOM 2299 C CA . GLU A 1 293 ? -4.353 -11.452 -5.625 1.00 91.19 293 GLU A CA 1
ATOM 2300 C C . GLU A 1 293 ? -5.451 -11.362 -6.687 1.00 91.19 293 GLU A C 1
ATOM 2302 O O . GLU A 1 293 ? -5.905 -12.380 -7.208 1.00 91.19 293 GLU A O 1
ATOM 2307 N N . TRP A 1 294 ? -5.835 -10.147 -7.084 1.00 92.62 294 TRP A N 1
ATOM 2308 C CA . TRP A 1 294 ? -6.784 -9.967 -8.177 1.00 92.62 294 TRP A CA 1
ATOM 2309 C C . TRP A 1 294 ? -6.234 -10.529 -9.497 1.00 92.62 294 TRP A C 1
ATOM 2311 O O . TRP A 1 294 ? -6.936 -11.261 -10.196 1.00 92.62 294 TRP A O 1
ATOM 2321 N N . LEU A 1 295 ? -4.964 -10.257 -9.818 1.00 93.50 295 LEU A N 1
ATOM 2322 C CA . LEU A 1 295 ? -4.309 -10.778 -11.023 1.00 93.50 295 LEU A CA 1
ATOM 2323 C C . LEU A 1 295 ? -4.158 -12.305 -11.001 1.00 93.50 295 LEU A C 1
ATOM 2325 O O . LEU A 1 295 ? -4.288 -12.932 -12.049 1.00 93.50 295 LEU A O 1
ATOM 2329 N N . TRP A 1 296 ? -3.934 -12.903 -9.827 1.00 91.50 296 TRP A N 1
ATOM 2330 C CA . TRP A 1 296 ? -3.902 -14.360 -9.654 1.00 91.50 296 TRP A CA 1
ATOM 2331 C C . TRP A 1 296 ? -5.202 -15.018 -10.125 1.00 91.50 296 TRP A C 1
ATOM 2333 O O . TRP A 1 296 ? -5.173 -16.064 -10.763 1.00 91.50 296 TRP A O 1
ATOM 2343 N N . VAL A 1 297 ? -6.345 -14.381 -9.857 1.00 89.75 297 VAL A N 1
ATOM 2344 C CA . VAL A 1 297 ? -7.663 -14.893 -10.257 1.00 89.75 297 VAL A CA 1
ATOM 2345 C C . VAL A 1 297 ? -7.975 -14.609 -11.731 1.00 89.75 297 VAL A C 1
ATOM 2347 O O . VAL A 1 297 ? -8.569 -15.450 -12.399 1.00 89.75 297 VAL A O 1
ATOM 2350 N N . HIS A 1 298 ? -7.594 -13.439 -12.252 1.00 92.25 298 HIS A N 1
ATOM 2351 C CA . HIS A 1 298 ? -8.105 -12.951 -13.543 1.00 92.25 298 HIS A CA 1
ATOM 2352 C C . HIS A 1 298 ? -7.133 -13.107 -14.717 1.00 92.25 298 HIS A C 1
ATOM 2354 O O . HIS A 1 298 ? -7.557 -13.070 -15.870 1.00 92.25 298 HIS A O 1
ATOM 2360 N N . THR A 1 299 ? -5.831 -13.243 -14.464 1.00 94.75 299 THR A N 1
ATOM 2361 C CA . THR A 1 299 ? -4.819 -13.355 -15.527 1.00 94.75 299 THR A CA 1
ATOM 2362 C C . THR A 1 299 ? -3.580 -14.161 -15.094 1.00 94.75 299 THR A C 1
ATOM 2364 O O . THR A 1 299 ? -2.441 -13.721 -15.279 1.00 94.75 299 THR A O 1
ATOM 2367 N N . PRO A 1 300 ? -3.760 -15.367 -14.517 1.00 91.75 300 PRO A N 1
ATOM 2368 C CA . PRO A 1 300 ? -2.649 -16.132 -13.950 1.00 91.75 300 PRO A CA 1
ATOM 2369 C C . PRO A 1 300 ? -1.545 -16.453 -14.976 1.00 91.75 300 PRO A C 1
ATOM 2371 O O . PRO A 1 300 ? -0.358 -16.456 -14.656 1.00 91.75 300 PRO A O 1
ATOM 2374 N N . ASP A 1 301 ? -1.909 -16.645 -16.242 1.00 96.06 301 ASP A N 1
ATOM 2375 C CA . ASP A 1 301 ? -0.953 -17.065 -17.270 1.00 96.06 301 ASP A CA 1
ATOM 2376 C C . ASP A 1 301 ? -0.086 -15.917 -17.819 1.00 96.06 301 ASP A C 1
ATOM 2378 O O . ASP A 1 301 ? 0.930 -16.167 -18.465 1.00 96.06 301 ASP A O 1
ATOM 2382 N N . ALA A 1 302 ? -0.447 -14.651 -17.566 1.00 96.06 302 ALA A N 1
ATOM 2383 C CA . ALA A 1 302 ? 0.246 -13.491 -18.142 1.00 96.06 302 ALA A CA 1
ATOM 2384 C C . ALA A 1 302 ? 1.281 -12.849 -17.203 1.00 96.06 302 ALA A C 1
ATOM 2386 O O . ALA A 1 302 ? 2.233 -12.217 -17.665 1.00 96.06 302 ALA A O 1
ATOM 2387 N N . VAL A 1 303 ? 1.112 -12.994 -15.885 1.00 95.94 303 VAL A N 1
ATOM 2388 C CA . VAL A 1 303 ? 1.909 -12.262 -14.885 1.00 95.94 303 VAL A CA 1
ATOM 2389 C C . VAL A 1 303 ? 3.358 -12.745 -14.831 1.00 95.94 303 VAL A C 1
ATOM 2391 O O . VAL A 1 303 ? 4.280 -11.941 -14.967 1.00 95.94 303 VAL A O 1
ATOM 2394 N N . MET A 1 304 ? 3.585 -14.051 -14.659 1.00 96.56 304 MET A N 1
ATOM 2395 C CA . MET A 1 304 ? 4.947 -14.587 -14.530 1.00 96.56 304 MET A CA 1
ATOM 2396 C C . MET A 1 304 ? 5.795 -14.398 -15.795 1.00 96.56 304 MET A C 1
ATOM 2398 O O . MET A 1 304 ? 6.947 -13.983 -15.648 1.00 96.56 304 MET A O 1
ATOM 2402 N N . PRO A 1 305 ? 5.276 -14.620 -17.022 1.00 96.81 305 PRO A N 1
ATOM 2403 C CA . PRO A 1 305 ? 6.014 -14.286 -18.238 1.00 96.81 305 PRO A CA 1
ATOM 2404 C C . PRO A 1 305 ? 6.421 -12.809 -18.309 1.00 96.81 305 PRO A C 1
ATOM 2406 O O . PRO A 1 305 ? 7.575 -12.515 -18.620 1.00 96.81 305 PRO A O 1
ATOM 2409 N N . LEU A 1 306 ? 5.515 -11.888 -17.957 1.00 97.00 306 LEU A N 1
ATOM 2410 C CA . LEU A 1 306 ? 5.796 -10.449 -17.937 1.00 97.00 306 LEU A CA 1
ATOM 2411 C C . LEU A 1 306 ? 6.879 -10.086 -16.911 1.00 97.00 306 LEU A C 1
ATOM 2413 O O . LEU A 1 306 ? 7.785 -9.304 -17.198 1.00 97.00 306 LEU A O 1
ATOM 2417 N N . TRP A 1 307 ? 6.808 -10.644 -15.702 1.00 96.94 307 TRP A N 1
ATOM 2418 C CA . TRP A 1 307 ? 7.815 -10.389 -14.672 1.00 96.94 307 TRP A CA 1
ATOM 2419 C C . TRP A 1 307 ? 9.174 -10.991 -15.023 1.00 96.94 307 TRP A C 1
ATOM 2421 O O . TRP A 1 307 ? 10.198 -10.370 -14.740 1.00 96.94 307 TRP A O 1
ATOM 2431 N N . ALA A 1 308 ? 9.203 -12.152 -15.680 1.00 95.44 308 ALA A N 1
ATOM 2432 C CA . ALA A 1 308 ? 10.437 -12.757 -16.166 1.00 95.44 308 ALA A CA 1
ATOM 2433 C C . ALA A 1 308 ? 11.097 -11.914 -17.272 1.00 95.44 308 ALA A C 1
ATOM 2435 O O . ALA A 1 308 ? 12.306 -11.688 -17.221 1.00 95.44 308 ALA A O 1
ATOM 2436 N N . SER A 1 309 ? 10.327 -11.393 -18.238 1.00 94.25 309 SER A N 1
ATOM 2437 C CA . SER A 1 309 ? 10.879 -10.502 -19.271 1.00 94.25 309 SER A CA 1
ATOM 2438 C C . SER A 1 309 ? 11.390 -9.189 -18.673 1.00 94.25 309 SER A C 1
ATOM 2440 O O . SER A 1 309 ? 12.472 -8.720 -19.014 1.00 94.25 309 SER A O 1
ATOM 2442 N N . TRP A 1 310 ? 10.648 -8.628 -17.718 1.00 93.31 310 TRP A N 1
ATOM 2443 C CA . TRP A 1 310 ? 11.029 -7.404 -17.015 1.00 93.31 310 TRP A CA 1
ATOM 2444 C C . TRP A 1 310 ? 12.290 -7.556 -16.141 1.00 93.31 310 TRP A C 1
ATOM 2446 O O . TRP A 1 310 ? 13.077 -6.612 -16.007 1.00 93.31 310 TRP A O 1
ATOM 2456 N N . ASP A 1 311 ? 12.505 -8.728 -15.540 1.00 89.75 311 ASP A N 1
ATOM 2457 C CA . ASP A 1 311 ? 13.742 -9.071 -14.825 1.00 89.75 311 ASP A CA 1
ATOM 2458 C C . ASP A 1 311 ? 14.938 -9.188 -15.784 1.00 89.75 311 ASP A C 1
ATOM 2460 O O . ASP A 1 311 ? 16.011 -8.636 -15.513 1.00 89.75 311 ASP A O 1
ATOM 2464 N N . ALA A 1 312 ? 14.739 -9.817 -16.948 1.00 84.38 312 ALA A N 1
ATOM 2465 C CA . ALA A 1 312 ? 15.785 -9.983 -17.951 1.00 84.38 312 ALA A CA 1
ATOM 2466 C C . ALA A 1 312 ? 16.362 -8.630 -18.408 1.00 84.38 312 ALA A C 1
ATOM 2468 O O . ALA A 1 312 ? 17.584 -8.450 -18.374 1.00 84.38 312 ALA A O 1
ATOM 2469 N N . ASP A 1 313 ? 15.510 -7.649 -18.720 1.00 78.44 313 ASP A N 1
ATOM 2470 C CA . ASP A 1 313 ? 15.930 -6.299 -19.135 1.00 78.44 313 ASP A CA 1
ATOM 2471 C C . ASP A 1 313 ? 16.771 -5.584 -18.062 1.00 78.44 313 ASP A C 1
ATOM 2473 O O . ASP A 1 313 ? 17.752 -4.889 -18.354 1.00 78.44 313 ASP A O 1
ATOM 2477 N N . TRP A 1 314 ? 16.434 -5.792 -16.789 1.00 76.94 314 TRP A N 1
ATOM 2478 C CA . TRP A 1 314 ? 17.183 -5.230 -15.667 1.00 76.94 314 TRP A CA 1
ATOM 2479 C C . TRP A 1 314 ? 18.550 -5.869 -15.495 1.00 76.94 314 TRP A C 1
ATOM 2481 O O . TRP A 1 314 ? 19.544 -5.156 -15.336 1.00 76.94 314 TRP A O 1
ATOM 2491 N N . SER A 1 315 ? 18.622 -7.197 -15.585 1.00 54.94 315 SER A N 1
ATOM 2492 C CA . SER A 1 315 ? 19.880 -7.938 -15.470 1.00 54.94 315 SER A CA 1
ATOM 2493 C C . SER A 1 315 ? 20.902 -7.511 -16.538 1.00 54.94 315 SER A C 1
ATOM 2495 O O . SER A 1 315 ? 22.103 -7.416 -16.265 1.00 54.94 315 SER A O 1
ATOM 2497 N N . VAL A 1 316 ? 20.425 -7.159 -17.738 1.00 49.53 316 VAL A N 1
ATOM 2498 C CA . VAL A 1 316 ? 21.241 -6.604 -18.827 1.00 49.53 316 VAL A CA 1
ATOM 2499 C C . VAL A 1 316 ? 21.711 -5.185 -18.491 1.00 49.53 316 VAL A C 1
ATOM 2501 O O . VAL A 1 316 ? 22.873 -4.849 -18.735 1.00 49.53 316 VAL A O 1
ATOM 2504 N N . SER A 1 317 ? 20.855 -4.362 -17.876 1.00 57.31 317 SER A N 1
ATOM 2505 C CA . SER A 1 317 ? 21.196 -2.989 -17.481 1.00 57.31 317 SER A CA 1
ATOM 2506 C C . SER A 1 317 ? 22.240 -2.911 -16.350 1.00 57.31 317 SER A C 1
ATOM 2508 O O . SER A 1 317 ? 23.146 -2.075 -16.406 1.00 57.31 317 SER A O 1
ATOM 2510 N N . GLN A 1 318 ? 22.184 -3.820 -15.367 1.00 54.34 318 GLN A N 1
ATOM 2511 C CA . GLN A 1 318 ? 23.099 -3.849 -14.219 1.00 54.34 318 GLN A CA 1
ATOM 2512 C C . GLN A 1 318 ? 24.493 -4.402 -14.553 1.00 54.34 318 GLN A C 1
ATOM 2514 O O . GLN A 1 318 ? 25.466 -4.052 -13.889 1.00 54.34 318 GLN A O 1
ATOM 2519 N N . ARG A 1 319 ? 24.661 -5.182 -15.634 1.00 36.19 319 ARG A N 1
ATOM 2520 C CA . ARG A 1 319 ? 25.986 -5.680 -16.073 1.00 36.19 319 ARG A CA 1
ATOM 2521 C C . ARG A 1 319 ? 26.933 -4.600 -16.614 1.00 36.19 319 ARG A C 1
ATOM 2523 O O . ARG A 1 319 ? 28.068 -4.910 -16.969 1.00 36.19 319 ARG A O 1
ATOM 2530 N N . ARG A 1 320 ? 26.536 -3.323 -16.603 1.00 37.84 320 ARG A N 1
ATOM 2531 C CA . ARG A 1 320 ? 27.435 -2.173 -16.802 1.00 37.84 320 ARG A CA 1
ATOM 2532 C C . ARG A 1 320 ? 28.009 -1.643 -15.480 1.00 37.84 320 ARG A C 1
ATOM 2534 O O . ARG A 1 320 ? 28.177 -0.436 -15.316 1.00 37.84 320 ARG A O 1
ATOM 2541 N N . VAL A 1 321 ? 28.364 -2.517 -14.536 1.00 37.06 321 VAL A N 1
ATOM 2542 C CA . VAL A 1 321 ? 29.237 -2.118 -13.421 1.00 37.06 321 VAL A CA 1
ATOM 2543 C C . VAL A 1 321 ? 30.588 -1.725 -14.019 1.00 37.06 321 VAL A C 1
ATOM 2545 O O . VAL A 1 321 ? 31.303 -2.569 -14.561 1.00 37.06 321 VAL A O 1
ATOM 2548 N N . ARG A 1 322 ? 30.949 -0.434 -13.955 1.00 38.66 322 ARG A N 1
ATOM 2549 C CA . ARG A 1 322 ? 32.304 0.012 -14.317 1.00 38.66 322 ARG A CA 1
ATOM 2550 C C . ARG A 1 322 ? 33.300 -0.842 -13.526 1.00 38.66 322 ARG A C 1
ATOM 2552 O O . ARG A 1 322 ? 33.150 -0.922 -12.304 1.00 38.66 322 ARG A O 1
ATOM 2559 N N . PRO A 1 323 ? 34.304 -1.461 -14.174 1.00 39.00 323 PRO A N 1
ATOM 2560 C CA . PRO A 1 323 ? 35.271 -2.288 -13.473 1.00 39.00 323 PRO A CA 1
ATOM 2561 C C . PRO A 1 323 ? 35.842 -1.489 -12.307 1.00 39.00 323 PRO A C 1
ATOM 2563 O O . PRO A 1 323 ? 36.233 -0.328 -12.471 1.00 39.00 323 PRO A O 1
ATOM 2566 N N . ARG A 1 324 ? 35.842 -2.103 -11.118 1.00 38.62 324 ARG A N 1
ATOM 2567 C CA . ARG A 1 324 ? 36.465 -1.542 -9.918 1.00 38.62 324 ARG A CA 1
ATOM 2568 C C . ARG A 1 324 ? 37.860 -1.078 -10.334 1.00 38.62 324 ARG A C 1
ATOM 2570 O O . ARG A 1 324 ? 38.688 -1.911 -10.704 1.00 38.62 324 ARG A O 1
ATOM 2577 N N . ARG A 1 325 ? 38.122 0.237 -10.316 1.00 42.53 325 ARG A N 1
ATOM 2578 C CA . ARG A 1 325 ? 39.492 0.745 -10.447 1.00 42.53 325 ARG A CA 1
ATOM 2579 C C . ARG A 1 325 ? 40.272 0.071 -9.325 1.00 42.53 325 ARG A C 1
ATOM 2581 O O . ARG A 1 325 ? 40.039 0.384 -8.159 1.00 42.53 325 ARG A O 1
ATOM 2588 N N . LYS A 1 326 ? 41.133 -0.896 -9.662 1.00 43.19 326 LYS A N 1
ATOM 2589 C CA . LYS A 1 326 ? 42.143 -1.394 -8.729 1.00 43.19 326 LYS A CA 1
ATOM 2590 C C . LYS A 1 326 ? 42.889 -0.146 -8.267 1.00 43.19 326 LYS A C 1
ATOM 2592 O O . LYS A 1 326 ? 43.513 0.526 -9.085 1.00 43.19 326 LYS A O 1
ATOM 2597 N N . GLY A 1 327 ? 42.725 0.218 -6.995 1.00 48.19 327 GLY A N 1
ATOM 2598 C CA . GLY A 1 327 ? 43.549 1.258 -6.394 1.00 48.19 327 GLY A CA 1
ATOM 2599 C C . GLY A 1 327 ? 45.021 0.893 -6.605 1.00 48.19 327 GLY A C 1
ATOM 2600 O O . GLY A 1 327 ? 45.322 -0.301 -6.718 1.00 48.19 327 GLY A O 1
ATOM 2601 N N . PRO A 1 328 ? 45.923 1.883 -6.714 1.00 48.81 328 PRO A N 1
ATOM 2602 C CA . PRO A 1 328 ? 47.341 1.608 -6.885 1.00 48.81 328 PRO A CA 1
ATOM 2603 C C . PRO A 1 328 ? 47.777 0.627 -5.798 1.00 48.81 328 PRO A C 1
ATOM 2605 O O . PRO A 1 328 ? 47.470 0.822 -4.618 1.00 48.81 328 PRO A O 1
ATOM 2608 N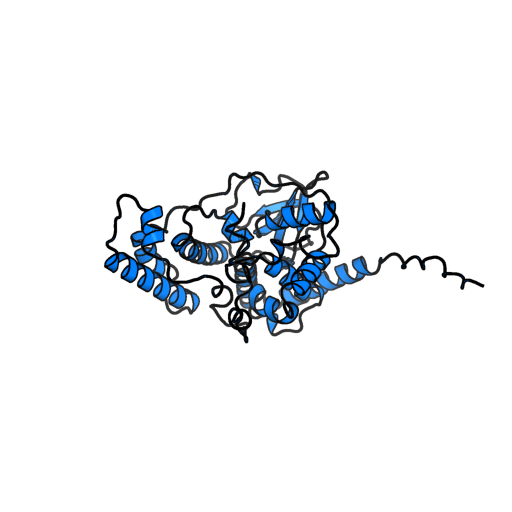 N . ALA A 1 329 ? 48.407 -0.470 -6.224 1.00 49.62 329 ALA A N 1
ATOM 2609 C CA . ALA A 1 329 ? 48.953 -1.460 -5.315 1.00 49.62 329 ALA A CA 1
ATOM 2610 C C . ALA A 1 329 ? 49.821 -0.717 -4.297 1.00 49.62 329 ALA A C 1
ATOM 2612 O O . ALA A 1 329 ? 50.701 0.052 -4.680 1.00 49.62 329 ALA A O 1
ATOM 2613 N N . ARG A 1 330 ? 49.528 -0.891 -3.005 1.00 48.69 330 ARG A N 1
ATOM 2614 C CA . ARG A 1 330 ? 50.392 -0.370 -1.949 1.00 48.69 330 ARG A CA 1
ATOM 2615 C C . ARG A 1 330 ? 51.753 -1.027 -2.127 1.00 48.69 330 ARG A C 1
ATOM 2617 O O . ARG A 1 330 ? 51.882 -2.227 -1.897 1.00 48.69 330 ARG A O 1
ATOM 2624 N N . THR A 1 331 ? 52.732 -0.248 -2.567 1.00 48.03 331 THR A N 1
ATOM 2625 C CA . THR A 1 331 ? 54.131 -0.658 -2.570 1.00 48.03 331 THR A CA 1
ATOM 2626 C C . THR A 1 331 ? 54.502 -0.993 -1.124 1.00 48.03 331 THR A C 1
ATOM 2628 O O . THR A 1 331 ? 54.236 -0.168 -0.243 1.00 48.03 331 THR A O 1
ATOM 2631 N N . PRO A 1 332 ? 55.028 -2.194 -0.837 1.00 53.03 332 PRO A N 1
ATOM 2632 C CA . PRO A 1 332 ? 55.483 -2.520 0.505 1.00 53.03 332 PRO A CA 1
ATOM 2633 C C . PRO A 1 332 ? 56.586 -1.533 0.894 1.00 53.03 332 PRO A C 1
ATOM 2635 O O . PRO A 1 332 ? 57.500 -1.280 0.110 1.00 53.03 332 PRO A O 1
ATOM 2638 N N . ALA A 1 333 ? 56.446 -0.929 2.074 1.00 54.94 333 ALA A N 1
ATOM 2639 C CA . ALA A 1 333 ? 57.474 -0.071 2.639 1.00 54.94 333 ALA A CA 1
ATOM 2640 C C . ALA A 1 333 ? 58.723 -0.923 2.909 1.00 54.94 333 ALA A C 1
ATOM 2642 O O . ALA A 1 333 ? 58.622 -1.966 3.558 1.00 54.94 333 ALA A O 1
ATOM 2643 N N . SER A 1 334 ? 59.845 -0.487 2.338 1.00 63.78 334 SER A N 1
ATOM 2644 C CA . SER A 1 334 ? 61.194 -1.037 2.505 1.00 63.78 334 SER A CA 1
ATOM 2645 C C . SER A 1 334 ? 61.787 -0.710 3.863 1.00 63.78 334 SER A C 1
ATOM 2647 O O . SER A 1 334 ? 61.610 0.465 4.270 1.00 63.78 334 SER A O 1
#